Protein AF-A0A6N8VSN3-F1 (afdb_monomer)

Radius of gyration: 31.67 Å; Cα contacts (8 Å, |Δi|>4): 268; chains: 1; bounding box: 87×52×82 Å

Solvent-accessible surface area (backbone atoms only — not comparable to full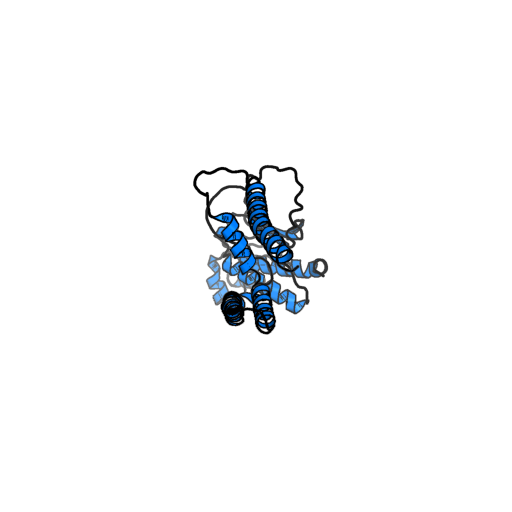-atom values): 16958 Å² total; per-residue (Å²): 145,69,69,72,61,58,53,54,55,48,51,49,57,64,53,48,57,57,50,51,53,52,52,51,52,50,50,57,57,61,68,59,73,77,66,92,72,95,62,95,83,70,88,82,63,63,68,68,51,50,50,52,48,56,59,63,70,40,33,69,59,34,41,52,51,18,52,51,30,44,58,52,30,68,41,92,89,49,69,34,71,60,26,46,49,52,18,50,53,39,28,49,50,16,49,52,47,47,49,51,51,48,49,54,46,50,65,35,45,86,44,45,89,68,57,81,62,85,80,90,79,83,90,76,92,76,98,68,80,86,80,72,76,87,65,96,62,90,70,79,69,80,69,56,63,32,36,36,44,31,22,42,78,46,55,84,78,43,63,62,68,60,33,53,55,48,45,51,51,48,54,53,50,47,28,73,74,69,71,46,80,75,76,52,79,43,80,43,71,36,78,83,53,85,51,86,35,33,33,34,39,21,48,62,75,41,78,78,46,68,48,75,48,62,86,70,38,28,41,37,64,71,68,66,66,61,37,59,75,67,69,51,75,68,49,81,53,80,58,72,53,84,99,38,65,36,33,37,30,52,53,88,48,48,68,59,36,56,74,69,71,51,73,71,35,48,68,57,52,50,53,41,53,49,47,49,52,52,50,65,73,51,46,72,83,66,110

pLDDT: mean 75.0, std 18.43, range [27.64, 93.75]

Structure (mmCIF, N/CA/C/O backbone):
data_AF-A0A6N8VSN3-F1
#
_entry.id   AF-A0A6N8VSN3-F1
#
loop_
_atom_site.group_PDB
_atom_site.id
_atom_site.type_symbol
_atom_site.label_atom_id
_atom_site.label_alt_id
_atom_site.label_comp_id
_atom_site.label_asym_id
_atom_site.label_entity_id
_atom_site.label_seq_id
_atom_site.pdbx_PDB_ins_code
_atom_site.Cartn_x
_atom_site.Cartn_y
_atom_site.Cartn_z
_atom_site.occupancy
_atom_site.B_iso_or_equiv
_atom_site.auth_seq_id
_atom_site.auth_comp_id
_atom_site.auth_asym_id
_atom_site.auth_atom_id
_atom_site.pdbx_PDB_model_num
ATOM 1 N N . MET A 1 1 ? 64.404 10.411 -52.453 1.00 46.81 1 MET A N 1
ATOM 2 C CA . MET A 1 1 ? 62.979 10.698 -52.733 1.00 46.81 1 MET A CA 1
ATOM 3 C C . MET A 1 1 ? 62.113 10.382 -51.499 1.00 46.81 1 MET A C 1
ATOM 5 O O . MET A 1 1 ? 61.138 9.664 -51.610 1.00 46.81 1 MET A O 1
ATOM 9 N N . HIS A 1 2 ? 62.473 10.891 -50.308 1.00 52.12 2 HIS A N 1
ATOM 10 C CA . HIS A 1 2 ? 61.767 10.589 -49.041 1.00 52.12 2 HIS A CA 1
ATOM 11 C C . HIS A 1 2 ? 61.287 11.839 -48.274 1.00 52.12 2 HIS A C 1
ATOM 13 O O . HIS A 1 2 ? 60.519 11.716 -47.328 1.00 52.12 2 HIS A O 1
ATOM 19 N N . VAL A 1 3 ? 61.688 13.045 -48.694 1.00 54.22 3 VAL A N 1
ATOM 20 C CA . VAL A 1 3 ? 61.428 14.297 -47.954 1.00 54.22 3 VAL A CA 1
ATOM 21 C C . VAL A 1 3 ? 60.021 14.860 -48.225 1.00 54.22 3 VAL A C 1
ATOM 23 O O . VAL A 1 3 ? 59.416 15.463 -47.346 1.00 54.22 3 VAL A O 1
ATOM 26 N N . ASN A 1 4 ? 59.433 14.571 -49.393 1.00 50.50 4 ASN A N 1
ATOM 27 C CA . ASN A 1 4 ? 58.109 15.090 -49.776 1.00 50.50 4 ASN A CA 1
ATOM 28 C C . ASN A 1 4 ? 56.936 14.394 -49.054 1.00 50.50 4 ASN A C 1
ATOM 30 O O . ASN A 1 4 ? 55.852 14.963 -48.942 1.00 50.50 4 ASN A O 1
ATOM 34 N N . SER A 1 5 ? 57.143 13.180 -48.529 1.00 55.66 5 SER A N 1
ATOM 35 C CA . SER A 1 5 ? 56.090 12.446 -47.808 1.00 55.66 5 SER A CA 1
ATOM 36 C C . SER A 1 5 ? 55.899 12.958 -46.375 1.00 55.66 5 SER A C 1
ATOM 38 O O . SER A 1 5 ? 54.784 12.937 -45.866 1.00 55.66 5 SER A O 1
ATOM 40 N N . ILE A 1 6 ? 56.967 13.456 -45.740 1.00 55.38 6 ILE A N 1
ATOM 41 C CA . ILE A 1 6 ? 56.940 13.977 -44.361 1.00 55.38 6 ILE A CA 1
ATOM 42 C C . ILE A 1 6 ? 56.240 15.344 -44.310 1.00 55.38 6 ILE A C 1
ATOM 44 O O . ILE A 1 6 ? 55.465 15.598 -43.393 1.00 55.38 6 ILE A O 1
ATOM 48 N N . ILE A 1 7 ? 56.442 16.190 -45.327 1.00 56.81 7 ILE A N 1
ATOM 49 C CA . ILE A 1 7 ? 55.783 17.503 -45.427 1.00 56.81 7 ILE A CA 1
ATOM 50 C C . ILE A 1 7 ? 54.272 17.351 -45.677 1.00 56.81 7 ILE A C 1
ATOM 52 O O . ILE A 1 7 ? 53.486 18.059 -45.062 1.00 56.81 7 ILE A O 1
ATOM 56 N N . THR A 1 8 ? 53.851 16.376 -46.491 1.00 56.69 8 THR A N 1
ATOM 57 C CA . THR A 1 8 ? 52.425 16.154 -46.814 1.00 56.69 8 THR A CA 1
ATOM 58 C C . THR A 1 8 ? 51.631 15.570 -45.634 1.00 56.69 8 THR A C 1
ATOM 60 O O . THR A 1 8 ? 50.487 15.952 -45.401 1.00 56.69 8 THR A O 1
ATOM 63 N N . ILE A 1 9 ? 52.236 14.672 -44.845 1.00 59.12 9 ILE A N 1
ATOM 64 C CA . ILE A 1 9 ? 51.616 14.137 -43.617 1.00 59.12 9 ILE A CA 1
ATOM 65 C C . ILE A 1 9 ? 51.555 15.202 -42.514 1.00 59.12 9 ILE A C 1
ATOM 67 O O . ILE A 1 9 ? 50.562 15.271 -41.789 1.00 59.12 9 ILE A O 1
ATOM 71 N N . GLY A 1 10 ? 52.581 16.055 -42.414 1.00 61.16 10 GLY A N 1
ATOM 72 C CA . GLY A 1 10 ? 52.594 17.189 -41.490 1.00 61.16 10 GLY A CA 1
ATOM 73 C C . GLY A 1 10 ? 51.507 18.220 -41.800 1.00 61.16 10 GLY A C 1
ATOM 74 O O . GLY A 1 10 ? 50.820 18.657 -40.883 1.00 61.16 10 GLY A O 1
ATOM 75 N N . ASP A 1 11 ? 51.299 18.544 -43.078 1.00 65.38 11 ASP A N 1
ATOM 76 C CA . ASP A 1 11 ? 50.287 19.510 -43.531 1.00 65.38 11 ASP A CA 1
ATOM 77 C C . ASP A 1 11 ? 48.849 18.996 -43.319 1.00 65.38 11 ASP A C 1
ATOM 79 O O . ASP A 1 11 ? 47.971 19.722 -42.847 1.00 65.38 11 ASP A O 1
ATOM 83 N N . GLY A 1 12 ? 48.622 17.693 -43.538 1.00 62.28 12 GLY A N 1
ATOM 84 C CA . GLY A 1 12 ? 47.356 17.033 -43.207 1.00 62.28 12 GLY A CA 1
ATOM 85 C C . GLY A 1 12 ? 47.042 17.066 -41.706 1.00 62.28 12 GLY A C 1
ATOM 86 O O . GLY A 1 12 ? 45.947 17.459 -41.314 1.00 62.28 12 GLY A O 1
ATOM 87 N N . LEU A 1 13 ? 48.010 16.733 -40.844 1.00 63.25 13 LEU A N 1
ATOM 88 C CA . LEU A 1 13 ? 47.838 16.761 -39.382 1.00 63.25 13 LEU A CA 1
ATOM 89 C C . LEU A 1 13 ? 47.702 18.184 -38.811 1.00 63.25 13 LEU A C 1
ATOM 91 O O . LEU A 1 13 ? 46.956 18.383 -37.849 1.00 63.25 13 LEU A O 1
ATOM 95 N N . ILE A 1 14 ? 48.392 19.170 -39.391 1.00 70.31 14 ILE A N 1
ATOM 96 C CA . ILE A 1 14 ? 48.315 20.582 -38.984 1.00 70.31 14 ILE A CA 1
ATOM 97 C C . ILE A 1 14 ? 46.988 21.216 -39.399 1.00 70.31 14 ILE A C 1
ATOM 99 O O . ILE A 1 14 ? 46.474 22.051 -38.662 1.00 70.31 14 ILE A O 1
ATOM 103 N N . THR A 1 15 ? 46.394 20.792 -40.515 1.00 68.06 15 THR A N 1
ATOM 104 C CA . THR A 1 15 ? 45.133 21.368 -41.012 1.00 68.06 15 THR A CA 1
ATOM 105 C C . THR A 1 15 ? 43.894 20.647 -40.463 1.00 68.06 15 THR A C 1
ATOM 107 O O . THR A 1 15 ? 42.849 21.264 -40.255 1.00 68.06 15 THR A O 1
ATOM 110 N N . GLN A 1 16 ? 43.994 19.349 -40.157 1.00 70.31 16 GLN A N 1
ATOM 111 C CA . GLN A 1 16 ? 42.844 18.527 -39.759 1.00 70.31 16 GLN A CA 1
ATOM 112 C C . GLN A 1 16 ? 42.499 18.632 -38.265 1.00 70.31 16 GLN A C 1
ATOM 114 O O . GLN A 1 16 ? 41.319 18.628 -37.912 1.00 70.31 16 GLN A O 1
ATOM 119 N N . ASN A 1 17 ? 43.495 18.802 -37.387 1.00 74.06 17 ASN A N 1
ATOM 120 C CA . ASN A 1 17 ? 43.245 19.001 -35.954 1.00 74.06 17 ASN A CA 1
ATOM 121 C C . ASN A 1 17 ? 42.480 20.313 -35.657 1.00 74.06 17 ASN A C 1
ATOM 123 O O . ASN A 1 17 ? 41.491 20.264 -34.924 1.00 74.06 17 ASN A O 1
ATOM 127 N N . PRO A 1 18 ? 42.836 21.475 -36.249 1.00 77.38 18 PRO A N 1
ATOM 128 C CA . PRO A 1 18 ? 42.066 22.707 -36.073 1.00 77.38 18 PRO A CA 1
ATOM 129 C C . PRO A 1 18 ? 40.663 22.629 -36.679 1.00 77.38 18 PRO A C 1
ATOM 131 O O . PRO A 1 18 ? 39.708 23.099 -36.066 1.00 77.38 18 PRO A O 1
ATOM 134 N N . ALA A 1 19 ? 40.517 22.006 -37.854 1.00 79.94 19 ALA A N 1
ATOM 135 C CA . ALA A 1 19 ? 39.218 21.853 -38.507 1.00 79.94 19 ALA A CA 1
ATOM 136 C C . ALA A 1 19 ? 38.237 21.025 -37.658 1.00 79.94 19 ALA A C 1
ATOM 138 O O . ALA A 1 19 ? 37.068 21.393 -37.537 1.00 79.94 19 ALA A O 1
ATOM 139 N N . LEU A 1 20 ? 38.719 19.954 -37.013 1.00 83.94 20 LEU A N 1
ATOM 140 C CA . LEU A 1 20 ? 37.923 19.140 -36.092 1.00 83.94 20 LEU A CA 1
ATOM 141 C C . LEU A 1 20 ? 37.469 19.950 -34.869 1.00 83.94 20 LEU A C 1
ATOM 143 O O . LEU A 1 20 ? 36.307 19.870 -34.474 1.00 83.94 20 LEU A O 1
ATOM 147 N N . LEU A 1 21 ? 38.362 20.762 -34.295 1.00 82.06 21 LEU A N 1
ATOM 148 C CA . LEU A 1 21 ? 38.040 21.613 -33.148 1.00 82.06 21 LEU A CA 1
ATOM 149 C C . LEU A 1 21 ? 37.003 22.686 -33.503 1.00 82.06 21 LEU A C 1
ATOM 151 O O . LEU A 1 21 ? 36.066 22.900 -32.734 1.00 82.06 21 LEU A O 1
ATOM 155 N N . ILE A 1 22 ? 37.116 23.323 -34.675 1.00 83.31 22 ILE A N 1
ATOM 156 C CA . ILE A 1 22 ? 36.140 24.320 -35.143 1.00 83.31 22 ILE A CA 1
ATOM 157 C C . ILE A 1 22 ? 34.778 23.663 -35.399 1.00 83.31 22 ILE A C 1
ATOM 159 O O . ILE A 1 22 ? 33.764 24.195 -34.956 1.00 83.31 22 ILE A O 1
ATOM 163 N N . ALA A 1 23 ? 34.741 22.496 -36.050 1.00 83.50 23 ALA A N 1
ATOM 164 C CA . ALA A 1 23 ? 33.500 21.767 -36.312 1.00 83.50 23 ALA A CA 1
ATOM 165 C C . ALA A 1 23 ? 32.803 21.317 -35.017 1.00 83.50 23 ALA A C 1
ATOM 167 O O . ALA A 1 23 ? 31.590 21.478 -34.888 1.00 83.50 23 ALA A O 1
ATOM 168 N N . LEU A 1 24 ? 33.565 20.817 -34.038 1.00 81.62 24 LEU A N 1
ATOM 169 C CA . LEU A 1 24 ? 33.044 20.449 -32.720 1.00 81.62 24 LEU A CA 1
ATOM 170 C C . LEU A 1 24 ? 32.480 21.672 -31.985 1.00 81.62 24 LEU A C 1
ATOM 172 O O . LEU A 1 24 ? 31.376 21.620 -31.450 1.00 81.62 24 LEU A O 1
ATOM 176 N N . THR A 1 25 ? 33.210 22.789 -32.004 1.00 78.06 25 THR A N 1
ATOM 177 C CA . THR A 1 25 ? 32.782 24.034 -31.349 1.00 78.06 25 THR A CA 1
ATOM 178 C C . THR A 1 25 ? 31.524 24.606 -32.008 1.00 78.06 25 THR A C 1
ATOM 180 O O . THR A 1 25 ? 30.588 24.995 -31.314 1.00 78.06 25 THR A O 1
ATOM 183 N N . ALA A 1 26 ? 31.455 24.601 -33.342 1.00 79.88 26 ALA A N 1
ATOM 184 C CA . ALA A 1 26 ? 30.273 25.023 -34.091 1.00 79.88 26 ALA A CA 1
ATOM 185 C C . ALA A 1 26 ? 29.065 24.107 -33.827 1.00 79.88 26 ALA A C 1
ATOM 187 O O . ALA A 1 26 ? 27.958 24.607 -33.640 1.00 79.88 26 ALA A O 1
ATOM 188 N N . GLY A 1 27 ? 29.283 22.789 -33.746 1.00 75.44 27 GLY A N 1
ATOM 189 C CA . GLY A 1 27 ? 28.254 21.816 -33.378 1.00 75.44 27 GLY A CA 1
ATOM 190 C C . GLY A 1 27 ? 27.664 22.091 -31.994 1.00 75.44 27 GLY A C 1
ATOM 191 O O . GLY A 1 27 ? 26.446 22.175 -31.868 1.00 75.44 27 GLY A O 1
ATOM 192 N N . ILE A 1 28 ? 28.518 22.332 -30.990 1.00 71.62 28 ILE A N 1
ATOM 193 C CA . ILE A 1 28 ? 28.099 22.671 -29.618 1.00 71.62 28 ILE A CA 1
ATOM 194 C C . ILE A 1 28 ? 27.314 23.995 -29.579 1.00 71.62 28 ILE A C 1
ATOM 196 O O . ILE A 1 28 ? 26.291 24.080 -28.899 1.00 71.62 28 ILE A O 1
ATOM 200 N N . ILE A 1 29 ? 27.754 25.024 -30.318 1.00 73.75 29 ILE A N 1
ATOM 201 C CA . ILE A 1 29 ? 27.069 26.329 -30.383 1.00 73.75 29 ILE A CA 1
ATOM 202 C C . ILE A 1 29 ? 25.685 26.203 -31.036 1.00 73.75 29 ILE A C 1
ATOM 204 O O . ILE A 1 29 ? 24.728 26.787 -30.534 1.00 73.75 29 ILE A O 1
ATOM 208 N N . VAL A 1 30 ? 25.554 25.429 -32.118 1.00 70.44 30 VAL A N 1
ATOM 209 C CA . VAL A 1 30 ? 24.270 25.221 -32.815 1.00 70.44 30 VAL A CA 1
ATOM 210 C C . VAL A 1 30 ? 23.265 24.481 -31.934 1.00 70.44 30 VAL A C 1
ATOM 212 O O . VAL A 1 30 ? 22.102 24.871 -31.882 1.00 70.44 30 VAL A O 1
ATOM 215 N N . THR A 1 31 ? 23.703 23.471 -31.178 1.00 65.75 31 THR A N 1
ATOM 216 C CA . THR A 1 31 ? 22.830 22.756 -30.230 1.00 65.75 31 THR A CA 1
ATOM 217 C C . THR A 1 31 ? 22.459 23.576 -28.990 1.00 65.75 31 THR A C 1
ATOM 219 O O . THR A 1 31 ? 21.569 23.180 -28.249 1.00 65.75 31 THR A O 1
ATOM 222 N N . ARG A 1 32 ? 23.103 24.731 -28.758 1.00 60.41 32 ARG A N 1
ATOM 223 C CA . ARG A 1 32 ? 22.800 25.633 -27.633 1.00 60.41 32 ARG A CA 1
ATOM 224 C C . AR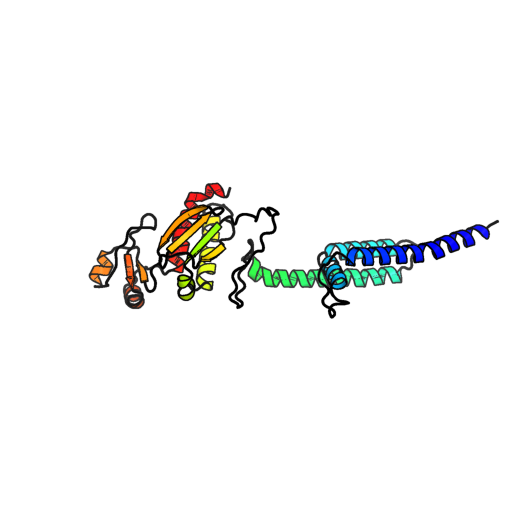G A 1 32 ? 21.596 26.556 -27.896 1.00 60.41 32 ARG A C 1
ATOM 226 O O . ARG A 1 32 ? 21.085 27.147 -26.956 1.00 60.41 32 ARG A O 1
ATOM 233 N N . VAL A 1 33 ? 21.127 26.702 -29.142 1.00 55.53 33 VAL A N 1
ATOM 234 C CA . VAL A 1 33 ? 20.064 27.672 -29.511 1.00 55.53 33 VAL A CA 1
ATOM 235 C C . VAL A 1 33 ? 18.639 27.112 -29.338 1.00 55.53 33 VAL A C 1
ATOM 237 O O . VAL A 1 33 ? 17.667 27.823 -29.553 1.00 55.53 33 VAL A O 1
ATOM 240 N N . THR A 1 34 ? 18.476 25.867 -28.888 1.00 48.41 34 THR A N 1
ATOM 241 C CA . THR A 1 34 ? 17.151 25.244 -28.686 1.00 48.41 34 THR A CA 1
ATOM 242 C C . THR A 1 34 ? 16.626 25.297 -27.248 1.00 48.41 34 THR A C 1
ATOM 244 O O . THR A 1 34 ? 15.631 24.646 -26.948 1.00 48.41 34 THR A O 1
ATOM 247 N N . THR A 1 35 ? 17.248 26.062 -26.347 1.00 47.50 35 THR A N 1
ATOM 248 C CA . THR A 1 35 ? 16.687 26.328 -25.012 1.00 47.50 35 THR A CA 1
ATOM 249 C C . THR A 1 35 ? 16.087 27.732 -24.979 1.00 47.50 35 THR A C 1
ATOM 251 O O . THR A 1 35 ? 16.783 28.712 -24.706 1.00 47.50 35 THR A O 1
ATOM 254 N N . ASP A 1 36 ? 14.794 27.830 -25.290 1.00 45.44 36 ASP A N 1
ATOM 255 C CA . ASP A 1 36 ? 13.974 29.014 -25.034 1.00 45.44 36 ASP A CA 1
ATOM 256 C C . ASP A 1 36 ? 13.960 29.298 -23.525 1.00 45.44 36 ASP A C 1
ATOM 258 O O . ASP A 1 36 ? 13.263 28.614 -22.782 1.00 45.44 36 ASP A O 1
ATOM 262 N N . ASN A 1 37 ? 14.788 30.247 -23.074 1.00 44.66 37 ASN A N 1
ATOM 263 C CA . ASN A 1 37 ? 14.551 31.194 -21.971 1.00 44.66 37 ASN A CA 1
ATOM 264 C C . ASN A 1 37 ? 15.860 31.955 -21.673 1.00 44.66 37 ASN A C 1
ATOM 266 O O . ASN A 1 37 ? 16.751 31.425 -21.007 1.00 44.66 37 ASN A O 1
ATOM 270 N N . PRO A 1 38 ? 16.019 33.201 -22.152 1.00 43.88 38 PRO A N 1
ATOM 271 C CA . PRO A 1 38 ? 17.180 34.014 -21.839 1.00 43.88 38 PRO A CA 1
ATOM 272 C C . PRO A 1 38 ? 16.968 34.685 -20.476 1.00 43.88 38 PRO A C 1
ATOM 274 O O . PRO A 1 38 ? 16.355 35.744 -20.384 1.00 43.88 38 PRO A O 1
ATOM 277 N N . THR A 1 39 ? 17.475 34.079 -19.406 1.00 37.59 39 THR A N 1
ATOM 278 C CA . THR A 1 39 ? 17.752 34.797 -18.150 1.00 37.59 39 THR A CA 1
ATOM 279 C C . THR A 1 39 ? 19.256 35.001 -18.030 1.00 37.59 39 THR A C 1
ATOM 281 O O . THR A 1 39 ? 20.027 34.041 -18.064 1.00 37.59 39 THR A O 1
ATOM 284 N N . GLU A 1 40 ? 19.661 36.267 -17.939 1.00 47.19 40 GLU A N 1
ATOM 285 C CA . GLU A 1 40 ? 21.013 36.780 -18.209 1.00 47.19 40 GLU A CA 1
ATOM 286 C C . GLU A 1 40 ? 22.130 36.315 -17.250 1.00 47.19 40 GLU A C 1
ATOM 288 O O . GLU A 1 40 ? 23.290 36.624 -17.502 1.00 47.19 40 GLU A O 1
ATOM 293 N N . ASP A 1 41 ? 21.851 35.490 -16.235 1.00 42.19 41 ASP A N 1
ATOM 294 C CA . ASP A 1 41 ? 22.844 35.136 -15.203 1.00 42.19 41 ASP A CA 1
ATOM 295 C C . ASP A 1 41 ? 23.350 33.679 -15.229 1.00 42.19 41 ASP A C 1
ATOM 297 O O . ASP A 1 41 ? 24.228 33.310 -14.451 1.00 42.19 41 ASP A O 1
ATOM 301 N N . SER A 1 42 ? 22.867 32.826 -16.140 1.00 42.38 42 SER A N 1
ATOM 302 C CA . SER A 1 42 ? 23.225 31.388 -16.171 1.00 42.38 42 SER A CA 1
ATOM 303 C C . SER A 1 42 ? 24.147 31.016 -17.338 1.00 42.38 42 SER A C 1
ATOM 305 O O . SER A 1 42 ? 23.937 30.042 -18.054 1.00 42.38 42 SER A O 1
ATOM 307 N N . ALA A 1 43 ? 25.190 31.804 -17.595 1.00 43.50 43 ALA A N 1
ATOM 308 C CA . ALA A 1 43 ? 26.002 31.645 -18.805 1.00 43.50 43 ALA A CA 1
ATOM 309 C C . ALA A 1 43 ? 27.069 30.523 -18.768 1.00 43.50 43 ALA A C 1
ATOM 311 O O . ALA A 1 43 ? 27.903 30.481 -19.672 1.00 43.50 43 ALA A O 1
ATOM 312 N N . SER A 1 44 ? 27.093 29.605 -17.787 1.00 48.44 44 SER A N 1
ATOM 313 C CA . SER A 1 44 ? 28.178 28.595 -17.738 1.00 48.44 44 SER A CA 1
ATOM 314 C C . SER A 1 44 ? 27.901 27.214 -17.115 1.00 48.44 44 SER A C 1
ATOM 316 O O . SER A 1 44 ? 28.840 26.421 -17.056 1.00 48.44 44 SER A O 1
ATOM 318 N N . ALA A 1 45 ? 26.678 26.863 -16.694 1.00 51.53 45 ALA A N 1
ATOM 319 C CA . ALA A 1 45 ? 26.501 25.701 -15.805 1.00 51.53 45 ALA A CA 1
ATOM 320 C C . ALA A 1 45 ? 25.989 24.371 -16.413 1.00 51.53 45 ALA A C 1
ATOM 322 O O . ALA A 1 45 ? 26.340 23.329 -15.863 1.00 51.53 45 ALA A O 1
ATOM 323 N N . ASP A 1 46 ? 25.243 24.321 -17.523 1.00 62.16 46 ASP A N 1
ATOM 324 C CA . ASP A 1 46 ? 24.369 23.135 -17.709 1.00 62.16 46 ASP A CA 1
ATOM 325 C C . ASP A 1 46 ? 24.897 22.002 -18.609 1.00 62.16 46 ASP A C 1
ATOM 327 O O . ASP A 1 46 ? 24.749 20.835 -18.272 1.00 62.16 46 ASP A O 1
ATOM 331 N N . LEU A 1 47 ? 25.630 22.263 -19.697 1.00 62.06 47 LEU A N 1
ATOM 332 C CA . LEU A 1 47 ? 26.088 21.147 -20.550 1.00 62.06 47 LEU A CA 1
ATOM 333 C C . LEU A 1 47 ? 27.257 20.358 -19.932 1.00 62.06 47 LEU A C 1
ATOM 335 O O . LEU A 1 47 ? 27.346 19.140 -20.068 1.00 62.06 47 LEU A O 1
ATOM 339 N N . ALA A 1 48 ? 28.186 21.045 -19.262 1.00 60.12 48 ALA A N 1
ATOM 340 C CA . ALA A 1 48 ? 29.320 20.388 -18.613 1.00 60.12 48 ALA A CA 1
ATOM 341 C C . ALA A 1 48 ? 28.869 19.559 -17.399 1.00 60.12 48 ALA A C 1
ATOM 343 O O . ALA A 1 48 ? 29.417 18.481 -17.150 1.00 60.12 48 ALA A O 1
ATOM 344 N N . SER A 1 49 ? 27.858 20.034 -16.666 1.00 61.91 49 SER A N 1
ATOM 345 C CA . SER A 1 49 ? 27.245 19.287 -15.568 1.00 61.91 49 SER A CA 1
ATOM 346 C C . SER A 1 49 ? 26.424 18.101 -16.089 1.00 61.91 49 SER A C 1
ATOM 348 O O . SER A 1 49 ? 26.589 17.000 -15.570 1.00 61.91 49 SER A O 1
ATOM 350 N N . ASP A 1 50 ? 25.688 18.253 -17.192 1.00 63.12 50 ASP A N 1
ATOM 351 C CA . ASP A 1 50 ? 24.959 17.149 -17.829 1.00 63.12 50 ASP A CA 1
ATOM 352 C C . ASP A 1 50 ? 25.888 16.071 -18.396 1.00 63.12 50 ASP A C 1
ATOM 354 O O . ASP A 1 50 ? 25.692 14.879 -18.154 1.00 63.12 50 ASP A O 1
ATOM 358 N N . ILE A 1 51 ? 26.947 16.461 -19.111 1.00 65.94 51 ILE A N 1
ATOM 359 C CA . ILE A 1 51 ? 27.922 15.513 -19.670 1.00 65.94 51 ILE A CA 1
ATOM 360 C C . ILE A 1 51 ? 28.699 14.817 -18.550 1.00 65.94 51 ILE A C 1
ATOM 362 O O . ILE A 1 51 ? 28.893 13.601 -18.599 1.00 65.94 51 ILE A O 1
ATOM 366 N N . SER A 1 52 ? 29.132 15.553 -17.520 1.00 66.44 52 SER A N 1
ATOM 367 C CA . SER A 1 52 ? 29.796 14.935 -16.365 1.00 66.44 52 SER A CA 1
ATOM 368 C C . SER A 1 52 ? 28.848 14.017 -15.584 1.00 66.44 52 SER A C 1
ATOM 370 O O . SER A 1 52 ? 29.278 12.956 -15.125 1.00 66.44 52 SER A O 1
ATOM 372 N N . GLY A 1 53 ? 27.555 14.346 -15.528 1.00 65.69 53 GLY A N 1
ATOM 373 C CA . GLY A 1 53 ? 26.497 13.488 -15.002 1.00 65.69 53 GLY A CA 1
ATOM 374 C C . GLY A 1 53 ? 26.316 12.202 -15.812 1.00 65.69 53 GLY A C 1
ATOM 375 O O . GLY A 1 53 ? 26.268 11.118 -15.233 1.00 65.69 53 GLY A O 1
ATOM 376 N N . GLN A 1 54 ? 26.295 12.285 -17.144 1.00 66.38 54 GLN A N 1
ATOM 377 C CA . GLN A 1 54 ? 26.129 11.128 -18.034 1.00 66.38 54 GLN A CA 1
ATOM 378 C C . GLN A 1 54 ? 27.351 10.204 -18.043 1.00 66.38 54 GLN A C 1
ATOM 380 O O . GLN A 1 54 ? 27.209 8.983 -17.957 1.00 66.38 54 GLN A O 1
ATOM 385 N N . ILE A 1 55 ? 28.561 10.768 -18.084 1.00 69.19 55 ILE A N 1
ATOM 386 C CA . ILE A 1 55 ? 29.806 9.992 -17.978 1.00 69.19 55 ILE A CA 1
ATOM 387 C C . ILE A 1 55 ? 29.895 9.337 -16.591 1.00 69.19 55 ILE A C 1
ATOM 389 O O . ILE A 1 55 ? 30.278 8.170 -16.473 1.00 69.19 55 ILE A O 1
ATOM 393 N N . GLY A 1 56 ? 29.475 10.052 -15.543 1.00 69.94 56 GLY A N 1
ATOM 394 C CA . GLY A 1 56 ? 29.354 9.511 -14.193 1.00 69.94 56 GLY A CA 1
ATOM 395 C C . GLY A 1 56 ? 28.242 8.462 -14.031 1.00 69.94 56 GLY A C 1
ATOM 396 O O . GLY A 1 56 ? 28.317 7.600 -13.160 1.00 69.94 56 GLY A O 1
ATOM 397 N N . ALA A 1 57 ? 27.219 8.448 -14.881 1.00 65.94 57 ALA A N 1
ATOM 398 C CA . ALA A 1 57 ? 26.139 7.466 -14.789 1.00 65.94 57 ALA A CA 1
ATOM 399 C C . ALA A 1 57 ? 26.566 6.050 -15.229 1.00 65.94 57 ALA A C 1
ATOM 401 O O . ALA A 1 57 ? 25.875 5.076 -14.931 1.00 65.94 57 ALA A O 1
ATOM 402 N N . GLN A 1 58 ? 27.711 5.904 -15.911 1.00 75.94 58 GLN A N 1
ATOM 403 C CA . GLN A 1 58 ? 28.165 4.630 -16.483 1.00 75.94 58 GLN A CA 1
ATOM 404 C C . GLN A 1 58 ? 29.577 4.234 -16.027 1.00 75.94 58 GLN A C 1
ATOM 406 O O . GLN A 1 58 ? 30.516 4.150 -16.823 1.00 75.94 58 GLN A O 1
ATOM 411 N N . PRO A 1 59 ? 29.762 3.867 -14.751 1.00 78.12 59 PRO A N 1
ATOM 412 C CA . PRO A 1 59 ? 31.090 3.562 -14.228 1.00 78.12 59 PRO A CA 1
ATOM 413 C C . PRO A 1 59 ? 31.695 2.265 -14.797 1.00 78.12 59 PRO A C 1
ATOM 415 O O . PRO A 1 59 ? 32.912 2.088 -14.801 1.00 78.12 59 PRO A O 1
ATOM 418 N N . ARG A 1 60 ? 30.865 1.365 -15.347 1.00 80.00 60 ARG A N 1
ATOM 419 C CA . ARG A 1 60 ? 31.338 0.178 -16.080 1.00 80.00 60 ARG A CA 1
ATOM 420 C C . ARG A 1 60 ? 32.069 0.550 -17.372 1.00 80.00 60 ARG A C 1
ATOM 422 O O . ARG A 1 60 ? 33.047 -0.110 -17.708 1.00 80.00 60 ARG A O 1
ATOM 429 N N . ALA A 1 61 ? 31.639 1.609 -18.059 1.00 82.50 61 ALA A N 1
ATOM 430 C CA . ALA A 1 61 ? 32.305 2.084 -19.269 1.00 82.50 61 ALA A CA 1
ATOM 431 C C . ALA A 1 61 ? 33.719 2.605 -18.953 1.00 82.50 61 ALA A C 1
ATOM 433 O O . ALA A 1 61 ? 34.665 2.283 -19.671 1.00 82.50 61 ALA A O 1
ATOM 434 N N . LEU A 1 62 ? 33.889 3.308 -17.824 1.00 83.69 62 LEU A N 1
ATOM 435 C CA . LEU A 1 62 ? 35.194 3.795 -17.352 1.00 83.69 62 LEU A CA 1
ATOM 436 C C . LEU A 1 62 ? 36.176 2.655 -17.032 1.00 83.69 62 LEU A C 1
ATOM 438 O O . LEU A 1 62 ? 37.361 2.754 -17.352 1.00 83.69 62 LEU A O 1
ATOM 442 N N . LEU A 1 63 ? 35.697 1.547 -16.455 1.00 85.50 63 LEU A N 1
ATOM 443 C CA . LEU A 1 63 ? 36.540 0.372 -16.197 1.00 85.50 63 LEU A CA 1
ATOM 444 C C . LEU A 1 63 ? 36.982 -0.334 -17.481 1.00 85.50 63 LEU A C 1
ATOM 446 O O . LEU A 1 63 ? 38.144 -0.720 -17.602 1.00 85.50 63 LEU A O 1
ATOM 450 N N . VAL A 1 64 ? 36.075 -0.484 -18.449 1.00 86.62 64 VAL A N 1
ATOM 451 C CA . VAL A 1 64 ? 36.408 -1.080 -19.752 1.00 86.62 64 VAL A CA 1
ATOM 452 C C . VAL A 1 64 ? 37.426 -0.206 -20.486 1.00 86.62 64 VAL A C 1
ATOM 454 O O . VAL A 1 64 ? 38.414 -0.726 -21.001 1.00 86.62 64 VAL A O 1
ATOM 457 N N . ALA A 1 65 ? 37.244 1.117 -20.464 1.00 87.12 65 ALA A N 1
ATOM 458 C CA . ALA A 1 65 ? 38.196 2.069 -21.031 1.00 87.12 65 ALA A CA 1
ATOM 459 C C . ALA A 1 65 ? 39.580 1.981 -20.360 1.00 87.12 65 ALA A C 1
ATOM 461 O O . ALA A 1 65 ? 40.593 1.924 -21.054 1.00 87.12 65 ALA A O 1
ATOM 462 N N . SER A 1 66 ? 39.635 1.892 -19.025 1.00 89.75 66 SER A N 1
ATOM 463 C CA . SER A 1 66 ? 40.878 1.695 -18.262 1.00 89.75 66 SER A CA 1
ATOM 464 C C . SER A 1 66 ? 41.610 0.402 -18.653 1.00 89.75 66 SER A C 1
ATOM 466 O O . SER A 1 66 ? 42.832 0.420 -18.835 1.00 89.75 66 SER A O 1
ATOM 468 N N . GLY A 1 67 ? 40.876 -0.697 -18.861 1.00 88.81 67 GLY A N 1
ATOM 469 C CA . GLY A 1 67 ? 41.436 -1.955 -19.362 1.00 88.81 67 GLY A CA 1
ATOM 470 C C . GLY A 1 67 ? 41.987 -1.828 -20.784 1.00 88.81 67 GLY A C 1
ATOM 471 O O . GLY A 1 67 ? 43.102 -2.269 -21.060 1.00 88.81 67 GLY A O 1
ATOM 472 N N . LEU A 1 68 ? 41.252 -1.154 -21.672 1.00 89.25 68 LEU A N 1
ATOM 473 C CA . LEU A 1 68 ? 41.688 -0.896 -23.047 1.00 89.25 68 LEU A CA 1
ATOM 474 C C . LEU A 1 68 ? 42.971 -0.052 -23.094 1.00 89.25 68 LEU A C 1
ATOM 476 O O . LEU A 1 68 ? 43.871 -0.330 -23.884 1.00 89.25 68 LEU A O 1
ATOM 480 N N . MET A 1 69 ? 43.088 0.945 -22.212 1.00 89.81 69 MET A N 1
ATOM 481 C CA . MET A 1 69 ? 44.289 1.775 -22.089 1.00 89.81 69 MET A CA 1
ATOM 482 C C . MET A 1 69 ? 45.525 0.960 -21.682 1.00 89.81 69 MET A C 1
ATOM 484 O O . MET A 1 69 ? 46.607 1.218 -22.204 1.00 89.81 69 MET A O 1
ATOM 488 N N . LEU A 1 70 ? 45.388 -0.053 -20.816 1.00 89.62 70 LEU A N 1
ATOM 489 C CA . LEU A 1 70 ? 46.504 -0.953 -20.482 1.00 89.62 70 LEU A CA 1
ATOM 490 C C . LEU A 1 70 ? 46.910 -1.829 -21.664 1.00 89.62 70 LEU A C 1
ATOM 492 O O . LEU A 1 70 ? 48.101 -2.017 -21.900 1.00 89.62 70 LEU A O 1
ATOM 496 N N . VAL A 1 71 ? 45.931 -2.327 -22.426 1.00 89.56 71 VAL A N 1
ATOM 497 C CA . VAL A 1 71 ? 46.196 -3.105 -23.643 1.00 89.56 71 VAL A CA 1
ATOM 498 C C . VAL A 1 71 ? 46.971 -2.261 -24.655 1.00 89.56 71 VAL A C 1
ATOM 500 O O . VAL A 1 71 ? 47.974 -2.731 -25.187 1.00 89.56 71 VAL A O 1
ATOM 503 N N . PHE A 1 72 ? 46.586 -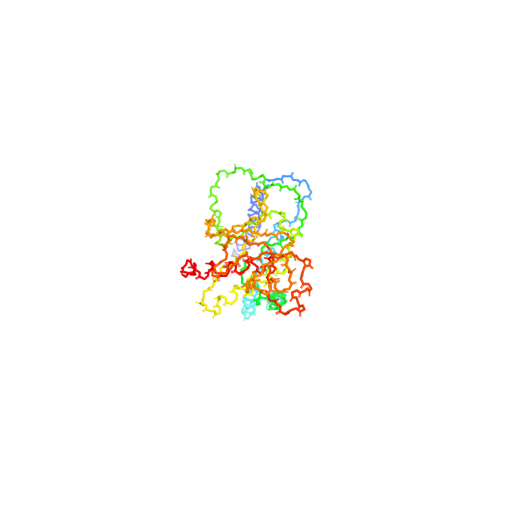0.998 -24.863 1.00 86.12 72 PHE A N 1
ATOM 504 C CA . PHE A 1 72 ? 47.339 -0.082 -25.726 1.00 86.12 72 PHE A CA 1
ATOM 505 C C . PHE A 1 72 ? 48.729 0.257 -25.181 1.00 86.12 72 PHE A C 1
ATOM 507 O O . PHE A 1 72 ? 49.680 0.347 -25.953 1.00 86.12 72 PHE A O 1
ATOM 514 N N . GLY A 1 73 ? 48.879 0.375 -23.861 1.00 86.12 73 GLY A N 1
ATOM 515 C CA . GLY A 1 73 ? 50.175 0.582 -23.214 1.00 86.12 73 GLY A CA 1
ATOM 516 C C . GLY A 1 73 ? 51.144 -0.600 -23.343 1.00 86.12 73 GLY A C 1
ATOM 517 O O . GLY A 1 73 ? 52.341 -0.412 -23.164 1.00 86.12 73 GLY A O 1
ATOM 518 N N . LEU A 1 74 ? 50.665 -1.804 -23.670 1.00 86.75 74 LEU A N 1
ATOM 519 C CA . LEU A 1 74 ? 51.506 -2.980 -23.929 1.00 86.75 74 LEU A CA 1
ATOM 520 C C . LEU A 1 74 ? 51.980 -3.068 -25.387 1.00 86.75 74 LEU A C 1
ATOM 522 O O . LEU A 1 74 ? 52.851 -3.883 -25.696 1.00 86.75 74 LEU A O 1
ATOM 526 N N . ILE A 1 75 ? 51.433 -2.241 -26.284 1.00 87.88 75 ILE A N 1
ATOM 527 C CA . ILE A 1 75 ? 51.842 -2.219 -27.687 1.00 87.88 75 ILE A CA 1
ATOM 528 C C . ILE A 1 75 ? 53.193 -1.492 -27.805 1.00 87.88 75 ILE A C 1
ATOM 530 O O . ILE A 1 75 ? 53.294 -0.311 -27.453 1.00 87.88 75 ILE A O 1
ATOM 534 N N . PRO A 1 76 ? 54.241 -2.155 -28.329 1.00 74.31 76 PRO A N 1
ATOM 535 C CA . PRO A 1 76 ? 55.547 -1.533 -28.506 1.00 74.31 76 PRO A CA 1
ATOM 536 C C . PRO A 1 76 ? 55.442 -0.369 -29.502 1.00 74.31 76 PRO A C 1
ATOM 538 O O . PRO A 1 76 ? 54.993 -0.548 -30.632 1.00 74.31 76 PRO A O 1
ATOM 541 N N . GLY A 1 77 ? 55.847 0.829 -29.072 1.00 79.00 77 GLY A N 1
ATOM 542 C CA . GLY A 1 77 ? 55.760 2.066 -29.861 1.00 79.00 77 GLY A CA 1
ATOM 543 C C . GLY A 1 77 ? 54.864 3.150 -29.253 1.00 79.00 77 GLY A C 1
ATOM 544 O O . GLY A 1 77 ? 55.001 4.312 -29.627 1.00 79.00 77 GLY A O 1
ATOM 545 N N . PHE A 1 78 ? 54.005 2.814 -28.283 1.00 77.56 78 PHE A N 1
ATOM 546 C CA . PHE A 1 78 ? 53.207 3.798 -27.545 1.00 77.56 78 PHE A CA 1
ATOM 547 C C . PHE A 1 78 ? 53.905 4.256 -26.249 1.00 77.56 78 PHE A C 1
ATOM 549 O O . PHE A 1 78 ? 54.635 3.470 -25.639 1.00 77.56 78 PHE A O 1
ATOM 556 N N . PRO A 1 79 ? 53.690 5.508 -25.785 1.00 85.94 79 PRO A N 1
ATOM 557 C CA . PRO A 1 79 ? 54.199 5.995 -24.501 1.00 85.94 79 PRO A CA 1
ATOM 558 C C . PRO A 1 79 ? 53.562 5.255 -23.311 1.00 85.94 79 PRO A C 1
ATOM 560 O O . PRO A 1 79 ? 52.604 5.724 -22.696 1.00 85.94 79 PRO A O 1
ATOM 563 N N . THR A 1 80 ? 54.111 4.090 -22.968 1.00 84.81 80 THR A N 1
ATOM 564 C CA . THR A 1 80 ? 53.611 3.203 -21.907 1.00 84.81 80 THR A CA 1
ATOM 5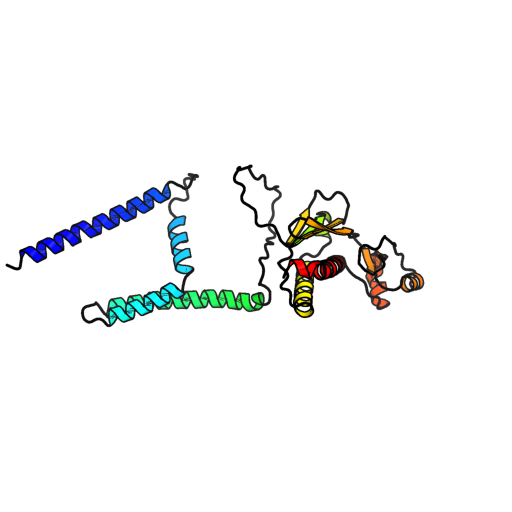65 C C . THR A 1 80 ? 53.328 3.902 -20.565 1.00 84.81 80 THR A C 1
ATOM 567 O O . THR A 1 80 ? 52.244 3.668 -20.023 1.00 84.81 80 THR A O 1
ATOM 570 N N . PRO A 1 81 ? 54.167 4.825 -20.034 1.00 87.19 81 PRO A N 1
ATOM 571 C CA . PRO A 1 81 ? 53.861 5.488 -18.763 1.00 87.19 81 PRO A CA 1
ATOM 572 C C . PRO A 1 81 ? 52.618 6.388 -18.824 1.00 87.19 81 PRO A C 1
ATOM 574 O O . PRO A 1 81 ? 51.915 6.516 -17.825 1.00 87.19 81 PRO A O 1
ATOM 577 N N . VAL A 1 82 ? 52.304 6.980 -19.983 1.00 87.69 82 VAL A N 1
ATOM 578 C CA . VAL A 1 82 ? 51.142 7.872 -20.148 1.00 87.69 82 VAL A CA 1
ATOM 579 C C . VAL A 1 82 ? 49.841 7.070 -20.135 1.00 87.69 82 VAL A C 1
ATOM 581 O O . VAL A 1 82 ? 48.887 7.445 -19.457 1.00 87.69 82 VAL A O 1
ATOM 584 N N . PHE A 1 83 ? 49.814 5.930 -20.829 1.00 87.69 83 PHE A N 1
ATOM 585 C CA . PHE A 1 83 ? 48.647 5.043 -20.859 1.00 87.69 83 PHE A CA 1
ATOM 586 C C . PHE A 1 83 ? 48.399 4.354 -19.518 1.00 87.69 83 PHE A C 1
ATOM 588 O O . PHE A 1 83 ? 47.249 4.221 -19.100 1.00 87.69 83 PHE A O 1
ATOM 595 N N . VAL A 1 84 ? 49.465 3.972 -18.810 1.00 88.50 84 VAL A N 1
ATOM 596 C CA . VAL A 1 84 ? 49.352 3.432 -17.449 1.00 88.50 84 VAL A CA 1
ATOM 597 C C . VAL A 1 84 ? 48.798 4.493 -16.495 1.00 88.50 84 VAL A C 1
ATOM 599 O O . VAL A 1 84 ? 47.874 4.200 -15.739 1.00 88.50 84 VAL A O 1
ATOM 602 N N . LEU A 1 85 ? 49.280 5.739 -16.566 1.00 91.12 85 LEU A N 1
ATOM 603 C CA . LEU A 1 85 ? 48.763 6.837 -15.744 1.00 91.12 85 LEU A CA 1
ATOM 604 C C . LEU A 1 85 ? 47.275 7.111 -16.018 1.00 91.12 85 LEU A C 1
ATOM 606 O O . LEU A 1 85 ? 46.478 7.173 -15.083 1.00 91.12 85 LEU A O 1
ATOM 610 N N . LEU A 1 86 ? 46.885 7.225 -17.291 1.00 88.12 86 LEU A N 1
ATOM 611 C CA . LEU A 1 86 ? 45.489 7.435 -17.691 1.00 88.12 86 LEU A CA 1
ATOM 612 C C . LEU A 1 86 ? 44.584 6.277 -17.259 1.00 88.12 86 LEU A C 1
ATOM 614 O O . LEU A 1 86 ? 43.463 6.508 -16.802 1.00 88.12 86 LEU A O 1
ATOM 618 N N . SER A 1 87 ? 45.081 5.043 -17.347 1.00 88.44 87 SER A N 1
ATOM 619 C CA . SER A 1 87 ? 44.361 3.859 -16.888 1.00 88.44 87 SER A CA 1
ATOM 620 C C . SER A 1 87 ? 44.124 3.883 -15.377 1.00 88.44 87 SER A C 1
ATOM 622 O O . SER A 1 87 ? 43.009 3.588 -14.944 1.00 88.44 87 SER A O 1
ATOM 624 N N . ILE A 1 88 ? 45.119 4.292 -14.582 1.00 89.81 88 ILE A N 1
ATOM 625 C CA . ILE A 1 88 ? 44.996 4.408 -13.121 1.00 89.81 88 ILE A CA 1
ATOM 626 C C . ILE A 1 88 ? 43.993 5.499 -12.743 1.00 89.81 88 ILE A C 1
ATOM 628 O O . ILE A 1 88 ? 43.141 5.266 -11.890 1.00 89.81 88 ILE A O 1
ATOM 632 N N . VAL A 1 89 ? 44.049 6.670 -13.383 1.00 88.38 89 VAL A N 1
ATOM 633 C CA . VAL A 1 89 ? 43.124 7.781 -13.093 1.00 88.38 89 VAL A CA 1
ATOM 634 C C . VAL A 1 89 ? 41.688 7.408 -13.469 1.00 88.38 89 VAL A C 1
ATOM 636 O O . VAL A 1 89 ? 40.773 7.561 -12.663 1.00 88.38 89 VAL A O 1
ATOM 639 N N . THR A 1 90 ? 41.490 6.859 -14.667 1.00 85.44 90 THR A N 1
ATOM 640 C CA . THR A 1 90 ? 40.156 6.506 -15.180 1.00 85.44 90 THR A CA 1
ATOM 641 C C . THR A 1 90 ? 39.577 5.292 -14.451 1.00 85.44 90 THR A C 1
ATOM 643 O O . THR A 1 90 ? 38.404 5.285 -14.080 1.00 85.44 90 THR A O 1
ATOM 646 N N . GLY A 1 91 ? 40.404 4.278 -14.186 1.00 86.88 91 GLY A N 1
ATOM 647 C CA . GLY A 1 91 ? 40.022 3.083 -13.437 1.00 86.88 91 GLY A CA 1
ATOM 648 C C . GLY A 1 91 ? 39.769 3.385 -11.962 1.00 86.88 91 GLY A C 1
ATOM 649 O O . GLY A 1 91 ? 38.767 2.937 -11.412 1.00 86.88 91 GLY A O 1
ATOM 650 N N . GLY A 1 92 ? 40.614 4.208 -11.337 1.00 86.31 92 GLY A N 1
ATOM 651 C CA . GLY A 1 92 ? 40.427 4.694 -9.970 1.00 86.31 92 GLY A CA 1
ATOM 652 C C . GLY A 1 92 ? 39.157 5.530 -9.825 1.00 86.31 92 GLY A C 1
ATOM 653 O O . GLY A 1 92 ? 38.379 5.293 -8.903 1.00 86.31 92 GLY A O 1
ATOM 654 N N . GLY A 1 93 ? 38.891 6.430 -10.778 1.00 83.94 93 GLY A N 1
ATOM 655 C CA . GLY A 1 93 ? 37.643 7.190 -10.853 1.00 83.94 93 GLY A CA 1
ATOM 656 C C . GLY A 1 93 ? 36.418 6.289 -11.019 1.00 83.94 93 GLY A C 1
ATOM 657 O O . GLY A 1 93 ? 35.459 6.423 -10.265 1.00 83.94 93 GLY A O 1
ATOM 658 N N . GLY A 1 94 ? 36.470 5.313 -11.932 1.00 84.62 94 GLY A N 1
ATOM 659 C CA . GLY A 1 94 ? 35.394 4.339 -12.147 1.00 84.62 94 GLY A CA 1
ATOM 660 C C . GLY A 1 94 ? 35.130 3.440 -10.934 1.00 84.62 94 GLY A C 1
ATOM 661 O O . GLY A 1 94 ? 33.974 3.207 -10.582 1.00 84.62 94 GLY A O 1
ATOM 662 N N . LEU A 1 95 ? 36.182 2.981 -10.246 1.00 84.44 95 LEU A N 1
ATOM 663 C CA . LEU A 1 95 ? 36.062 2.224 -8.997 1.00 84.44 95 LEU A CA 1
ATOM 664 C C . LEU A 1 95 ? 35.489 3.090 -7.876 1.00 84.44 95 LEU A C 1
ATOM 666 O O . LEU A 1 95 ? 34.564 2.649 -7.205 1.00 84.44 95 LEU A O 1
ATOM 670 N N . PHE A 1 96 ? 35.974 4.318 -7.688 1.00 83.69 96 PHE A N 1
ATOM 671 C CA . PHE A 1 96 ? 35.444 5.243 -6.683 1.00 83.69 96 PHE A CA 1
ATOM 672 C C . PHE A 1 96 ? 33.957 5.543 -6.911 1.00 83.69 96 PHE A C 1
ATOM 674 O O . PHE A 1 96 ? 33.168 5.559 -5.963 1.00 83.69 96 PHE A O 1
ATOM 681 N N . LEU A 1 97 ? 33.554 5.708 -8.171 1.00 82.25 97 LEU A N 1
ATOM 682 C CA . LEU A 1 97 ? 32.159 5.899 -8.541 1.00 82.25 97 LEU A CA 1
ATOM 683 C C . LEU A 1 97 ? 31.318 4.643 -8.287 1.00 82.25 97 LEU A C 1
ATOM 685 O O . LEU A 1 97 ? 30.233 4.752 -7.726 1.00 82.25 97 LEU A O 1
ATOM 689 N N . LEU A 1 98 ? 31.824 3.450 -8.628 1.00 80.75 98 LEU A N 1
ATOM 690 C CA . LEU A 1 98 ? 31.168 2.182 -8.287 1.00 80.75 98 LEU A CA 1
ATOM 691 C C . LEU A 1 98 ? 31.033 2.002 -6.783 1.00 80.75 98 LEU A C 1
ATOM 693 O O . LEU A 1 98 ? 29.995 1.538 -6.333 1.00 80.75 98 LEU A O 1
ATOM 697 N N . TYR A 1 99 ? 32.058 2.352 -6.010 1.00 79.44 99 TYR A N 1
ATOM 698 C CA . TYR A 1 99 ? 32.012 2.305 -4.553 1.00 79.44 99 TYR A CA 1
ATOM 699 C C . TYR A 1 99 ? 31.001 3.309 -4.003 1.00 79.44 99 TYR A C 1
ATOM 701 O O . TYR A 1 99 ? 30.230 2.951 -3.123 1.00 79.44 99 TYR A O 1
ATOM 709 N N . SER A 1 100 ? 30.930 4.520 -4.556 1.00 75.06 100 SER A N 1
ATOM 710 C CA . SER A 1 100 ? 29.957 5.543 -4.153 1.00 75.06 100 SER A CA 1
ATOM 711 C C . SER A 1 100 ? 28.521 5.159 -4.521 1.00 75.06 100 SER A C 1
ATOM 713 O O . SER A 1 100 ? 27.605 5.368 -3.728 1.00 75.06 100 SER A O 1
ATOM 715 N N . ILE A 1 101 ? 28.312 4.551 -5.693 1.00 72.31 101 ILE A N 1
ATOM 716 C CA . ILE A 1 101 ? 27.016 4.009 -6.121 1.00 72.31 101 ILE A CA 1
ATOM 717 C C . ILE A 1 101 ? 26.648 2.807 -5.259 1.00 72.31 101 ILE A C 1
ATOM 719 O O . ILE A 1 101 ? 25.542 2.781 -4.743 1.00 72.31 101 ILE A O 1
ATOM 723 N N . LYS A 1 102 ? 27.577 1.881 -4.996 1.00 72.69 102 LYS A N 1
ATOM 724 C CA . LYS A 1 102 ? 27.361 0.744 -4.092 1.00 72.69 102 LYS A CA 1
ATOM 725 C C . LYS A 1 102 ? 27.120 1.167 -2.653 1.00 72.69 102 LYS A C 1
ATOM 727 O O . LYS A 1 102 ? 26.385 0.491 -1.959 1.00 72.69 102 LYS A O 1
ATOM 732 N N . GLN A 1 103 ? 27.725 2.251 -2.176 1.00 68.56 103 GLN A N 1
ATOM 733 C CA . GLN A 1 103 ? 27.493 2.765 -0.828 1.00 68.56 103 GLN A CA 1
ATOM 734 C C . GLN A 1 103 ? 26.138 3.475 -0.749 1.00 68.56 103 GLN A C 1
ATOM 736 O O . GLN A 1 103 ? 25.427 3.304 0.237 1.00 68.56 103 GLN A O 1
ATOM 741 N N . LYS A 1 104 ? 25.730 4.189 -1.808 1.00 63.62 104 LYS A N 1
ATOM 742 C CA . LYS A 1 104 ? 24.355 4.685 -1.964 1.00 63.62 104 LYS A CA 1
ATOM 743 C C . LYS A 1 104 ? 23.351 3.535 -2.086 1.00 63.62 104 LYS A C 1
ATOM 745 O O . LYS A 1 104 ? 22.311 3.609 -1.455 1.00 63.62 104 LYS A O 1
ATOM 750 N N . GLU A 1 105 ? 23.665 2.463 -2.809 1.00 57.91 105 GLU A N 1
ATOM 751 C CA . GLU A 1 105 ? 22.843 1.253 -2.921 1.00 57.91 105 GLU A CA 1
ATOM 752 C C . GLU A 1 105 ? 22.835 0.432 -1.638 1.00 57.91 105 GLU A C 1
ATOM 754 O O . GLU A 1 105 ? 21.797 -0.116 -1.335 1.00 57.91 105 GLU A O 1
ATOM 759 N N . ALA A 1 106 ? 23.920 0.350 -0.863 1.00 56.44 106 ALA A N 1
ATOM 760 C CA . ALA A 1 106 ? 23.992 -0.386 0.403 1.00 56.44 106 ALA A CA 1
ATOM 761 C C . ALA A 1 106 ? 23.263 0.363 1.522 1.00 56.44 106 ALA A C 1
ATOM 763 O O . ALA A 1 106 ? 22.519 -0.247 2.284 1.00 56.44 106 ALA A O 1
ATOM 764 N N . ARG A 1 107 ? 23.379 1.697 1.547 1.00 55.59 107 ARG A N 1
ATOM 765 C CA . ARG A 1 107 ? 22.549 2.564 2.393 1.00 55.59 107 ARG A CA 1
ATOM 766 C C . ARG A 1 107 ? 21.088 2.538 1.951 1.00 55.59 107 ARG A C 1
ATOM 768 O O . ARG A 1 107 ? 20.202 2.584 2.789 1.00 55.59 107 ARG A O 1
ATOM 775 N N . LYS A 1 108 ? 20.847 2.368 0.649 1.00 48.75 108 LYS A N 1
ATOM 776 C CA . LYS A 1 108 ? 19.540 2.003 0.128 1.00 48.75 108 LYS A CA 1
ATOM 777 C C . LYS A 1 108 ? 19.239 0.505 0.250 1.00 48.75 108 LYS A C 1
ATOM 779 O O . LYS A 1 108 ? 18.129 0.175 -0.057 1.00 48.75 108 LYS A O 1
ATOM 784 N N . THR A 1 10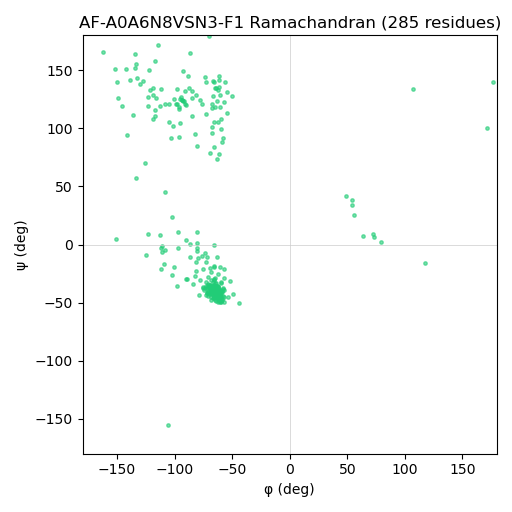9 ? 20.106 -0.425 0.672 1.00 41.66 109 THR A N 1
ATOM 785 C CA . THR A 1 109 ? 19.804 -1.883 0.741 1.00 41.66 109 THR A CA 1
ATOM 786 C C . THR A 1 109 ? 19.201 -2.248 2.084 1.00 41.66 109 THR A C 1
ATOM 788 O O . THR A 1 109 ? 18.302 -3.083 2.140 1.00 41.66 109 THR A O 1
ATOM 791 N N . GLU A 1 110 ? 19.567 -1.508 3.129 1.00 43.81 110 GLU A N 1
ATOM 792 C CA . GLU A 1 110 ? 18.725 -1.384 4.323 1.00 43.81 110 GLU A CA 1
ATOM 793 C C . GLU A 1 110 ? 17.348 -0.762 3.989 1.00 43.81 110 GLU A C 1
ATOM 795 O O . GLU A 1 110 ? 16.379 -1.015 4.696 1.00 43.81 110 GLU A O 1
ATOM 800 N N . ASP A 1 111 ? 17.234 -0.073 2.845 1.00 42.81 111 ASP A N 1
ATOM 801 C CA . ASP A 1 111 ? 16.018 0.554 2.298 1.00 42.81 111 ASP A CA 1
ATOM 802 C C . ASP A 1 111 ? 15.424 -0.166 1.043 1.00 42.81 111 ASP A C 1
ATOM 804 O O . ASP A 1 111 ? 14.359 0.198 0.558 1.00 42.81 111 ASP A O 1
ATOM 808 N N . HIS A 1 112 ? 16.056 -1.215 0.484 1.00 36.09 112 HIS A N 1
ATOM 809 C CA . HIS A 1 112 ? 15.717 -1.833 -0.827 1.00 36.09 112 HIS A CA 1
ATOM 810 C C . HIS A 1 112 ? 15.151 -3.238 -0.652 1.00 36.09 112 HIS A C 1
ATOM 812 O O . HIS A 1 112 ? 14.616 -3.797 -1.608 1.00 36.09 112 HIS A O 1
ATOM 818 N N . LEU A 1 113 ? 15.094 -3.749 0.581 1.00 37.00 113 LEU A N 1
ATOM 819 C CA . LEU A 1 113 ? 13.958 -4.598 0.935 1.00 37.00 113 LEU A CA 1
ATOM 820 C C . LEU A 1 113 ? 12.628 -3.803 0.882 1.00 37.00 113 LEU A C 1
ATOM 822 O O . LEU A 1 113 ? 11.564 -4.419 0.908 1.00 37.00 113 LEU A O 1
ATOM 826 N N . SER A 1 114 ? 12.690 -2.466 0.749 1.00 42.03 114 SER A N 1
ATOM 827 C CA . SER A 1 114 ? 11.548 -1.543 0.681 1.00 42.03 114 SER A CA 1
ATOM 828 C C . SER A 1 114 ? 11.330 -0.872 -0.691 1.00 42.03 114 SER A C 1
ATOM 830 O O . SER A 1 114 ? 10.303 -0.228 -0.870 1.00 42.03 114 SER A O 1
ATOM 832 N N . ALA A 1 115 ? 12.212 -1.034 -1.689 1.00 39.84 115 ALA A N 1
ATOM 833 C CA . ALA A 1 115 ? 12.163 -0.235 -2.927 1.00 39.84 115 ALA A CA 1
ATOM 834 C C . ALA A 1 115 ? 12.310 -1.051 -4.226 1.00 39.84 115 ALA A C 1
ATOM 836 O O . ALA A 1 115 ? 13.166 -0.778 -5.068 1.00 39.84 115 ALA A O 1
ATOM 837 N N . SER A 1 116 ? 11.413 -2.021 -4.410 1.00 36.75 116 SER A N 1
ATOM 838 C CA . SER A 1 116 ? 10.744 -2.172 -5.706 1.00 36.75 116 SER A CA 1
ATOM 839 C C . SER A 1 116 ? 9.417 -1.411 -5.624 1.00 36.75 116 SER A C 1
ATOM 841 O O . SER A 1 116 ? 8.630 -1.637 -4.701 1.00 36.75 116 SER A O 1
ATOM 843 N N . LEU A 1 117 ? 9.215 -0.525 -6.604 1.00 35.84 117 LEU A N 1
ATOM 844 C CA . LEU A 1 117 ? 8.078 0.372 -6.875 1.00 35.84 117 LEU A CA 1
ATOM 845 C C . LEU A 1 117 ? 8.351 1.860 -6.574 1.00 35.84 117 LEU A C 1
ATOM 847 O O . LEU A 1 117 ? 8.918 2.176 -5.528 1.00 35.84 117 LEU A O 1
ATOM 851 N N . PRO A 1 118 ? 7.982 2.776 -7.495 1.00 38.38 118 PRO A N 1
ATOM 852 C CA . PRO A 1 118 ? 8.185 4.206 -7.311 1.00 38.38 118 PRO A CA 1
ATOM 853 C C . PRO A 1 118 ? 7.291 4.689 -6.169 1.00 38.38 118 PRO A C 1
ATOM 855 O O . PRO A 1 118 ? 6.086 4.448 -6.179 1.00 38.38 118 PRO A O 1
ATOM 858 N N . PHE A 1 119 ? 7.875 5.380 -5.196 1.00 34.16 119 PHE A N 1
ATOM 859 C CA . PHE A 1 119 ? 7.136 6.141 -4.200 1.00 34.16 119 PHE A CA 1
ATOM 860 C C . PHE A 1 119 ? 7.546 7.601 -4.351 1.00 34.16 119 PHE A C 1
ATOM 862 O O . PHE A 1 119 ? 8.680 7.967 -4.048 1.00 34.16 119 PHE A O 1
ATOM 869 N N . ASN A 1 120 ? 6.626 8.407 -4.873 1.00 36.16 120 ASN A N 1
ATOM 870 C CA . ASN A 1 120 ? 6.726 9.854 -4.850 1.00 36.16 120 ASN A CA 1
ATOM 871 C C . ASN A 1 120 ? 5.807 10.342 -3.728 1.00 36.16 120 ASN A C 1
ATOM 873 O O . ASN A 1 120 ? 4.591 10.374 -3.890 1.00 36.16 120 ASN A O 1
ATOM 877 N N . ALA A 1 121 ? 6.397 10.687 -2.590 1.00 32.81 121 ALA A N 1
ATOM 878 C CA . ALA A 1 121 ? 5.800 11.617 -1.646 1.00 32.81 121 ALA A CA 1
ATOM 879 C C . ALA A 1 121 ? 6.937 12.475 -1.087 1.00 32.81 121 ALA A C 1
ATOM 881 O O . ALA A 1 121 ? 7.628 12.076 -0.149 1.00 32.81 121 ALA A O 1
ATOM 882 N N . SER A 1 122 ? 7.152 13.632 -1.708 1.00 32.72 122 SER A N 1
ATOM 883 C CA . SER A 1 122 ? 7.792 14.757 -1.030 1.00 32.72 122 SER A CA 1
ATOM 884 C C . SER A 1 122 ? 6.707 15.523 -0.274 1.00 32.72 122 SER A C 1
ATOM 886 O O . SER A 1 122 ? 5.666 15.811 -0.866 1.00 32.72 122 SER A O 1
ATOM 888 N N . PRO A 1 123 ? 6.921 15.859 1.005 1.00 43.03 123 PRO A N 1
ATOM 889 C CA . PRO A 1 123 ? 6.183 16.902 1.689 1.00 43.03 123 PRO A CA 1
ATOM 890 C C . PRO A 1 123 ? 7.012 18.185 1.604 1.00 43.03 123 PRO A C 1
ATOM 892 O O . PRO A 1 123 ? 8.002 18.281 2.312 1.00 43.03 123 PRO A O 1
ATOM 895 N N . ASP A 1 124 ? 6.637 19.133 0.750 1.00 30.61 124 ASP A N 1
ATOM 896 C CA . ASP A 1 124 ? 7.058 20.529 0.894 1.00 30.61 124 ASP A CA 1
ATOM 897 C C . ASP A 1 124 ? 5.970 21.452 0.326 1.00 30.61 124 ASP A C 1
ATOM 899 O O . ASP A 1 124 ? 5.301 21.144 -0.662 1.00 30.61 124 ASP A O 1
ATOM 903 N N . GLU A 1 125 ? 5.769 22.538 1.060 1.00 34.81 125 GLU A N 1
ATOM 904 C CA . GLU A 1 125 ? 4.800 23.619 0.917 1.00 34.81 125 GLU A CA 1
ATOM 905 C C . GLU A 1 125 ? 4.764 24.226 -0.498 1.00 34.81 125 GLU A C 1
ATOM 907 O O . GLU A 1 125 ? 5.792 24.628 -1.029 1.00 34.81 125 GLU A O 1
ATOM 912 N N . ASP A 1 126 ? 3.587 24.311 -1.120 1.00 27.81 126 ASP A N 1
ATOM 913 C CA . ASP A 1 126 ? 2.861 25.575 -1.319 1.00 27.81 126 ASP A CA 1
ATOM 914 C C . ASP A 1 126 ? 1.597 25.321 -2.150 1.00 27.81 126 ASP A C 1
ATOM 916 O O . ASP A 1 126 ? 1.579 24.549 -3.113 1.00 27.81 126 ASP A O 1
ATOM 920 N N . GLY A 1 127 ? 0.509 25.981 -1.764 1.00 35.31 127 GLY A N 1
ATOM 921 C CA . GLY A 1 127 ? -0.759 25.909 -2.471 1.00 35.31 127 GLY A CA 1
ATOM 922 C C . GLY A 1 127 ? -0.653 26.525 -3.863 1.00 35.31 127 GLY A C 1
ATOM 923 O O . GLY A 1 127 ? -0.684 27.742 -4.011 1.00 35.31 127 GLY A O 1
ATOM 924 N N . ASN A 1 128 ? -0.617 25.688 -4.897 1.00 27.64 128 ASN A N 1
ATOM 925 C CA . ASN A 1 128 ? -1.065 26.085 -6.223 1.00 27.64 128 ASN A CA 1
ATOM 926 C C . ASN A 1 128 ? -1.625 24.856 -6.959 1.00 27.64 128 ASN A C 1
ATOM 928 O O . ASN A 1 128 ? -0.927 23.843 -7.059 1.00 27.64 128 ASN A O 1
ATOM 932 N N . PRO A 1 129 ? -2.866 24.890 -7.479 1.00 33.56 129 PRO A N 1
ATOM 933 C CA . PRO A 1 129 ? -3.333 23.830 -8.361 1.00 33.56 129 PRO A CA 1
ATOM 934 C C . PRO A 1 129 ? -2.429 23.798 -9.603 1.00 33.56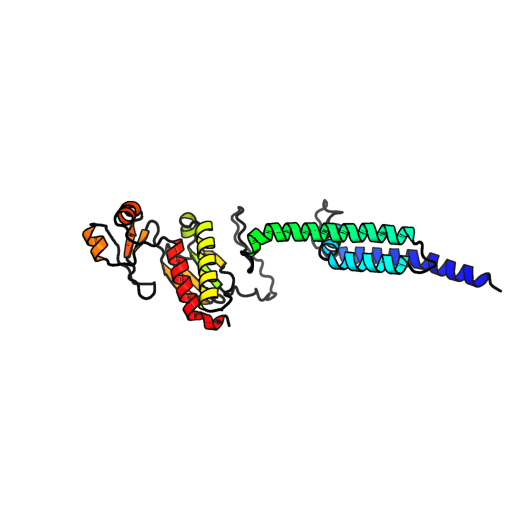 129 PRO A C 1
ATOM 936 O O . PRO A 1 129 ? -1.996 24.861 -10.065 1.00 33.56 129 PRO A O 1
ATOM 939 N N . PRO A 1 130 ? -2.137 22.624 -10.187 1.00 34.69 130 PRO A N 1
ATOM 940 C CA . PRO A 1 130 ? -1.423 22.579 -11.446 1.00 34.69 130 PRO A CA 1
ATOM 941 C C . PRO A 1 130 ? -2.348 23.157 -12.520 1.00 34.69 130 PRO A C 1
ATOM 943 O O . PRO A 1 130 ? -3.202 22.473 -13.076 1.00 34.69 130 PRO A O 1
ATOM 946 N N . SER A 1 131 ? -2.186 24.445 -12.819 1.00 34.28 131 SER A N 1
ATOM 947 C CA . SER A 1 131 ? -2.636 25.024 -14.079 1.00 34.28 131 SER A CA 1
ATOM 948 C C . SER A 1 131 ? -1.745 24.452 -15.179 1.00 34.28 131 SER A C 1
ATOM 950 O O . SER A 1 131 ? -0.812 25.105 -15.649 1.00 34.28 131 SER A O 1
ATOM 952 N N . GLY A 1 132 ? -2.030 23.213 -15.579 1.00 30.14 132 GLY A N 1
ATOM 953 C CA . GLY A 1 132 ? -1.558 22.667 -16.837 1.00 30.14 132 GLY A CA 1
ATOM 954 C C . GLY A 1 132 ? -2.100 23.545 -17.956 1.00 30.14 132 GLY A C 1
ATOM 955 O O . GLY A 1 132 ? -3.299 23.554 -18.231 1.00 30.14 132 GLY A O 1
ATOM 956 N N . LYS A 1 133 ? -1.219 24.327 -18.585 1.00 30.77 133 LYS A N 1
ATOM 957 C CA . 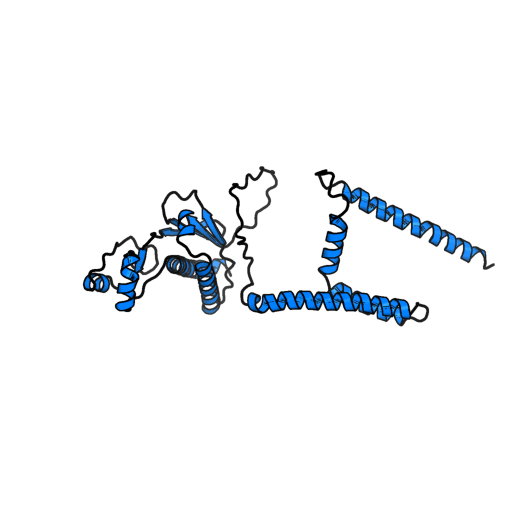LYS A 1 133 ? -1.503 24.854 -19.915 1.00 30.77 133 LYS A CA 1
ATOM 958 C C . LYS A 1 133 ? -1.769 23.646 -20.805 1.00 30.77 133 LYS A C 1
ATOM 960 O O . LYS A 1 133 ? -0.933 22.755 -20.897 1.00 30.77 133 LYS A O 1
ATOM 965 N N . LEU A 1 134 ? -2.950 23.638 -21.412 1.00 37.06 134 LEU A N 1
ATOM 966 C CA . LEU A 1 134 ? -3.364 22.716 -22.458 1.00 37.06 134 LEU A CA 1
ATOM 967 C C . LEU A 1 134 ? -2.392 22.855 -23.638 1.00 37.06 134 LEU A C 1
ATOM 969 O O . LEU A 1 134 ? -2.595 23.675 -24.530 1.00 37.06 134 LEU A O 1
ATOM 973 N N . THR A 1 135 ? -1.301 22.100 -23.615 1.00 34.91 135 THR A N 1
ATOM 974 C CA . THR A 1 135 ? -0.573 21.736 -24.825 1.00 34.91 135 THR A CA 1
ATOM 975 C C . THR A 1 135 ? -1.256 20.502 -25.382 1.00 34.91 135 THR A C 1
ATOM 977 O O . THR A 1 135 ? -1.214 19.436 -24.778 1.00 34.91 135 THR A O 1
ATOM 980 N N . GLU A 1 136 ? -1.926 20.681 -26.520 1.00 42.97 136 GLU A N 1
ATOM 981 C CA . GLU A 1 136 ? -2.458 19.623 -27.378 1.00 42.97 136 GLU A CA 1
ATOM 982 C C . GLU A 1 136 ? -1.306 18.775 -27.935 1.00 42.97 136 GLU A C 1
ATOM 984 O O . GLU A 1 136 ? -0.913 18.878 -29.093 1.00 42.97 136 GLU A O 1
ATOM 989 N N . GLN A 1 137 ? -0.725 17.947 -27.082 1.00 36.84 137 GLN A N 1
ATOM 990 C CA . GLN A 1 137 ? -0.042 16.726 -27.459 1.00 36.84 137 GLN A CA 1
ATOM 991 C C . GLN A 1 137 ? -0.521 15.710 -26.440 1.00 36.84 137 GLN A C 1
ATOM 993 O O . GLN A 1 137 ? -0.259 15.860 -25.251 1.00 36.84 137 GLN A O 1
ATOM 998 N N . GLU A 1 138 ? -1.308 14.742 -26.903 1.00 43.50 138 GLU A N 1
ATOM 999 C CA . GLU A 1 138 ? -1.754 13.591 -26.124 1.00 43.50 138 GLU A CA 1
ATOM 1000 C C . GLU A 1 138 ? -0.520 12.783 -25.691 1.00 43.50 138 GLU A C 1
ATOM 1002 O O . GLU A 1 138 ? -0.155 11.765 -26.277 1.00 43.50 138 GLU A O 1
ATOM 1007 N N . GLU A 1 139 ? 0.170 13.269 -24.662 1.00 42.19 139 GLU A N 1
ATOM 1008 C CA . GLU A 1 139 ? 0.983 12.442 -23.796 1.00 42.19 139 GLU A CA 1
ATOM 1009 C C . GLU A 1 139 ? -0.000 11.479 -23.144 1.00 42.19 139 GLU A C 1
ATOM 1011 O O . GLU A 1 139 ? -0.794 11.857 -22.282 1.00 42.19 139 GLU A O 1
ATOM 1016 N N . PHE A 1 140 ? 0.010 10.226 -23.595 1.00 36.84 140 PHE A N 1
ATOM 1017 C CA . PHE A 1 140 ? -0.569 9.134 -22.833 1.00 36.84 140 PHE A CA 1
ATOM 1018 C C . PHE A 1 140 ? 0.149 9.114 -21.482 1.00 36.84 140 PHE A C 1
ATOM 1020 O O . PHE A 1 140 ? 1.212 8.506 -21.340 1.00 36.84 140 PHE A O 1
ATOM 1027 N N . THR A 1 141 ? -0.391 9.821 -20.491 1.00 45.84 141 THR A N 1
ATOM 1028 C CA . THR A 1 141 ? 0.079 9.711 -19.118 1.00 45.84 141 THR A CA 1
ATOM 1029 C C . THR A 1 141 ? -0.127 8.263 -18.725 1.00 45.84 141 THR A C 1
ATOM 1031 O O . THR A 1 141 ? -1.250 7.760 -18.790 1.00 45.84 141 THR A O 1
ATOM 1034 N N . LEU A 1 142 ? 0.965 7.571 -18.398 1.00 55.72 142 LEU A N 1
ATOM 1035 C CA . LEU A 1 142 ? 0.923 6.169 -18.012 1.00 55.72 142 LEU A CA 1
ATOM 1036 C C . LEU A 1 142 ? -0.077 6.032 -16.858 1.00 55.72 142 LEU A C 1
ATOM 1038 O O . LEU A 1 142 ? 0.145 6.588 -15.783 1.00 55.72 142 LEU A O 1
ATOM 1042 N N . SER A 1 143 ? -1.193 5.347 -17.112 1.00 64.75 143 SER A N 1
ATOM 1043 C CA . SER A 1 143 ? -2.286 5.210 -16.153 1.00 64.75 143 SER A CA 1
ATOM 1044 C C . SER A 1 143 ? -1.753 4.651 -14.841 1.00 64.75 143 SER A C 1
ATOM 1046 O O . SER A 1 143 ? -1.044 3.636 -14.839 1.00 64.75 143 SER A O 1
ATOM 1048 N N . VAL A 1 144 ? -2.106 5.282 -13.723 1.00 78.56 144 VAL A N 1
ATOM 1049 C CA . VAL A 1 144 ? -1.732 4.773 -12.405 1.00 78.56 144 VAL A CA 1
ATOM 1050 C C . VAL A 1 144 ? -2.483 3.456 -12.171 1.00 78.56 144 VAL A C 1
ATOM 1052 O O . VAL A 1 144 ? -3.715 3.454 -12.144 1.00 78.56 144 VAL A O 1
ATOM 1055 N N . PRO A 1 145 ? -1.783 2.317 -12.004 1.00 82.50 145 PRO A N 1
ATOM 1056 C CA . PRO A 1 145 ? -2.440 1.013 -11.981 1.00 82.50 145 PRO A CA 1
ATOM 1057 C C . PRO A 1 145 ? -3.311 0.821 -10.737 1.00 82.50 145 PRO A C 1
ATOM 1059 O O . PRO A 1 145 ? -4.324 0.131 -10.808 1.00 82.50 145 PRO A O 1
ATOM 1062 N N . LEU A 1 146 ? -2.943 1.440 -9.611 1.00 88.56 146 LEU A N 1
ATOM 1063 C CA . LEU A 1 146 ? -3.677 1.355 -8.355 1.00 88.56 146 LEU A CA 1
ATOM 1064 C C . LEU A 1 146 ? -3.585 2.674 -7.584 1.00 88.56 146 LEU A C 1
ATOM 1066 O O . LEU A 1 146 ? -2.498 3.109 -7.194 1.00 88.56 146 LEU A O 1
ATOM 1070 N N . LEU A 1 147 ? -4.737 3.291 -7.348 1.00 89.62 147 LEU A N 1
ATOM 1071 C CA . LEU A 1 147 ? -4.874 4.581 -6.684 1.00 89.62 147 LEU A CA 1
ATOM 1072 C C . LEU A 1 147 ? -5.955 4.494 -5.606 1.00 89.62 147 LEU A C 1
ATOM 1074 O O . LEU A 1 147 ? -6.971 3.828 -5.776 1.00 89.62 147 LEU A O 1
ATOM 1078 N N . ILE A 1 148 ? -5.745 5.174 -4.488 1.00 90.00 148 ILE A N 1
ATOM 1079 C CA . ILE A 1 148 ? -6.766 5.387 -3.466 1.00 90.00 148 ILE A CA 1
ATOM 1080 C C . ILE A 1 148 ? -7.013 6.885 -3.395 1.00 90.00 148 ILE A C 1
ATOM 1082 O O . ILE A 1 148 ? -6.103 7.643 -3.059 1.00 90.00 148 ILE A O 1
ATOM 1086 N N . ASP A 1 149 ? -8.230 7.289 -3.735 1.00 89.19 149 ASP A N 1
ATOM 1087 C CA . ASP A 1 149 ? -8.688 8.668 -3.630 1.00 89.19 149 ASP A CA 1
ATOM 1088 C C . ASP A 1 149 ? -9.386 8.836 -2.285 1.00 89.19 149 ASP A C 1
ATOM 1090 O O . ASP A 1 149 ? -10.293 8.070 -1.957 1.00 89.19 149 ASP A O 1
ATOM 1094 N N . ILE A 1 150 ? -8.930 9.793 -1.490 1.00 88.38 150 ILE A N 1
ATOM 1095 C CA . ILE A 1 150 ? -9.382 10.031 -0.119 1.00 88.38 150 ILE A CA 1
ATOM 1096 C C . ILE A 1 150 ? -9.773 11.505 -0.011 1.00 88.38 150 ILE A C 1
ATOM 1098 O O . ILE A 1 150 ? -9.099 12.364 -0.579 1.00 88.38 150 ILE A O 1
ATOM 1102 N N . GLU A 1 151 ? -10.848 11.824 0.706 1.00 88.19 151 GLU A N 1
ATOM 1103 C CA . GLU A 1 151 ? -11.179 13.218 1.025 1.00 88.19 151 GLU A CA 1
ATOM 1104 C C . GLU A 1 151 ? -10.009 13.919 1.754 1.00 88.19 151 GLU A C 1
ATOM 1106 O O . GLU A 1 151 ? -9.338 13.329 2.605 1.00 88.19 151 GLU A O 1
ATOM 1111 N N . ALA A 1 152 ? -9.755 15.186 1.412 1.00 81.38 152 ALA A N 1
ATOM 1112 C CA . ALA A 1 152 ? -8.639 15.970 1.943 1.00 81.38 152 ALA A CA 1
ATOM 1113 C C . ALA A 1 152 ? -8.634 16.094 3.481 1.00 81.38 152 ALA A C 1
ATOM 1115 O O . ALA A 1 152 ? -7.574 15.956 4.088 1.00 81.38 152 ALA A O 1
ATOM 1116 N N . ASP A 1 153 ? -9.793 16.254 4.126 1.00 79.12 153 ASP A N 1
ATOM 1117 C CA . ASP A 1 153 ? -9.889 16.413 5.589 1.00 79.12 153 ASP A CA 1
ATOM 1118 C C . ASP A 1 153 ? -9.456 15.148 6.361 1.00 79.12 153 ASP A C 1
ATOM 1120 O O . ASP A 1 153 ? -9.054 15.213 7.533 1.00 79.12 153 ASP A O 1
ATOM 1124 N N . VAL A 1 154 ? -9.445 13.983 5.694 1.00 79.25 154 VAL A N 1
ATOM 1125 C CA . VAL A 1 154 ? -8.923 12.739 6.278 1.00 79.25 154 VAL A CA 1
ATOM 1126 C C . VAL A 1 154 ? -7.428 12.849 6.527 1.00 79.25 154 VAL A C 1
ATOM 1128 O O . VAL A 1 154 ? -6.928 12.236 7.471 1.00 79.25 154 VAL A O 1
ATOM 1131 N N . GLN A 1 155 ? -6.710 13.633 5.720 1.00 78.62 155 GLN A N 1
ATOM 1132 C CA . GLN A 1 155 ? -5.257 13.746 5.781 1.00 78.62 155 GLN A CA 1
ATOM 1133 C C . GLN A 1 155 ? -4.764 14.201 7.161 1.00 78.62 155 GLN A C 1
ATOM 1135 O O . GLN A 1 155 ? -3.764 13.679 7.649 1.00 78.62 155 GLN A O 1
ATOM 1140 N N . GLU A 1 156 ? -5.482 15.107 7.829 1.00 77.69 156 GLU A N 1
ATOM 1141 C CA . GLU A 1 156 ? -5.113 15.598 9.166 1.00 77.69 156 GLU A CA 1
ATOM 1142 C C . GLU A 1 156 ? -5.301 14.540 10.265 1.00 77.69 156 GLU A C 1
ATOM 1144 O O . GLU A 1 156 ? -4.600 14.536 11.278 1.00 77.69 156 GLU A O 1
ATOM 1149 N N . HIS A 1 157 ? -6.232 13.611 10.054 1.00 77.50 157 HIS A N 1
ATOM 1150 C CA . HIS A 1 157 ? -6.597 12.564 11.009 1.00 77.50 157 HIS A CA 1
ATOM 1151 C C . HIS A 1 157 ? -5.899 11.228 10.723 1.00 77.50 157 HIS A C 1
ATOM 1153 O O . HIS A 1 157 ? -6.062 10.259 11.473 1.00 77.50 157 HIS A O 1
ATOM 1159 N N . LEU A 1 158 ? -5.128 11.165 9.638 1.00 77.75 158 LEU A N 1
ATOM 1160 C CA . LEU A 1 158 ? -4.511 9.959 9.119 1.00 77.75 158 LEU A CA 1
ATOM 1161 C C . LEU A 1 158 ? -2.991 10.086 9.160 1.00 77.75 158 LEU A C 1
ATOM 1163 O O . LEU A 1 158 ? -2.377 10.812 8.379 1.00 77.75 158 LEU A O 1
ATOM 1167 N N . ASP A 1 159 ? -2.355 9.306 10.035 1.00 81.12 159 ASP A N 1
ATOM 1168 C CA . ASP A 1 159 ? -0.899 9.209 10.027 1.00 81.12 159 ASP A CA 1
ATOM 1169 C C . ASP A 1 159 ? -0.429 8.505 8.747 1.00 81.12 159 ASP A C 1
ATOM 1171 O O . ASP A 1 159 ? -0.446 7.275 8.622 1.00 81.12 159 ASP A O 1
ATOM 1175 N N . THR A 1 160 ? 0.022 9.322 7.797 1.00 77.00 160 THR A N 1
ATOM 1176 C CA . THR A 1 160 ? 0.503 8.888 6.486 1.00 77.00 160 THR A CA 1
ATOM 1177 C C . THR A 1 160 ? 1.689 7.927 6.615 1.00 77.00 160 THR A C 1
ATOM 1179 O O . THR A 1 160 ? 1.817 6.998 5.817 1.00 77.00 160 THR A O 1
ATOM 1182 N N . LYS A 1 161 ? 2.538 8.067 7.647 1.00 82.06 161 LYS A N 1
ATOM 1183 C CA . LYS A 1 161 ? 3.667 7.146 7.866 1.00 82.06 161 LYS A CA 1
ATOM 1184 C C . LYS A 1 161 ? 3.172 5.761 8.265 1.00 82.06 161 LYS A C 1
ATOM 1186 O O . LYS A 1 161 ? 3.594 4.764 7.674 1.00 82.06 161 LYS A O 1
ATOM 1191 N N . THR A 1 162 ? 2.253 5.701 9.228 1.00 83.44 162 THR A N 1
ATOM 1192 C CA . THR A 1 162 ? 1.638 4.441 9.657 1.00 83.44 162 THR A CA 1
ATOM 1193 C C . THR A 1 162 ? 0.882 3.789 8.504 1.00 83.44 162 THR A C 1
ATOM 1195 O O . THR A 1 162 ? 1.113 2.610 8.233 1.00 83.44 162 THR A O 1
ATOM 1198 N N . LEU A 1 163 ? 0.065 4.546 7.764 1.00 84.50 163 LEU A N 1
ATOM 1199 C CA . LEU A 1 163 ? -0.668 4.020 6.611 1.00 84.50 163 LEU A CA 1
ATOM 1200 C C . LEU A 1 163 ? 0.271 3.414 5.563 1.00 84.50 163 LEU A C 1
ATOM 1202 O O . LEU A 1 163 ? 0.068 2.270 5.165 1.00 84.50 163 LEU A O 1
ATOM 1206 N N . ASN A 1 164 ? 1.324 4.128 5.160 1.00 83.75 164 ASN A N 1
ATOM 1207 C CA . ASN A 1 164 ? 2.286 3.609 4.185 1.00 83.75 164 ASN A CA 1
ATOM 1208 C C . ASN A 1 164 ? 2.944 2.306 4.661 1.00 83.75 164 ASN A C 1
ATOM 1210 O O . ASN A 1 164 ? 3.091 1.360 3.883 1.00 83.75 164 ASN A O 1
ATOM 1214 N N . SER A 1 165 ? 3.286 2.217 5.951 1.00 85.88 165 SER A N 1
ATOM 1215 C CA . SER A 1 165 ? 3.851 0.992 6.525 1.00 85.88 165 SER A CA 1
ATOM 1216 C C . SER A 1 165 ? 2.861 -0.183 6.505 1.00 85.88 165 SER A C 1
ATOM 1218 O O . SER A 1 165 ? 3.253 -1.315 6.220 1.00 85.88 165 SER A O 1
ATOM 1220 N N . GLU A 1 166 ? 1.574 0.071 6.756 1.00 87.25 166 GLU A N 1
ATOM 1221 C CA . GLU A 1 166 ? 0.519 -0.946 6.704 1.00 87.25 166 GLU A CA 1
ATOM 1222 C C . GLU A 1 166 ? 0.221 -1.378 5.260 1.00 87.25 166 GLU A C 1
ATOM 1224 O O . GLU A 1 166 ? 0.110 -2.575 4.992 1.00 87.25 166 GLU A O 1
ATOM 1229 N N . LEU A 1 167 ? 0.193 -0.445 4.301 1.00 87.62 167 LEU A N 1
ATOM 1230 C CA . LEU A 1 167 ? 0.039 -0.753 2.873 1.00 87.62 167 LEU A CA 1
ATOM 1231 C C . LEU A 1 167 ? 1.177 -1.651 2.372 1.00 87.62 167 LEU A C 1
ATOM 1233 O O . LEU A 1 167 ? 0.933 -2.632 1.665 1.00 87.62 167 LEU A O 1
ATOM 1237 N N . PHE A 1 168 ? 2.415 -1.376 2.795 1.00 87.44 168 PHE A N 1
ATOM 1238 C CA . PHE A 1 168 ? 3.560 -2.227 2.479 1.00 87.44 168 PHE A CA 1
ATOM 1239 C C . PHE A 1 168 ? 3.404 -3.646 3.050 1.00 87.44 168 PHE A C 1
ATOM 1241 O O . PHE A 1 168 ? 3.655 -4.627 2.344 1.00 87.44 168 PHE A O 1
ATOM 1248 N N . LYS A 1 169 ? 2.951 -3.775 4.307 1.00 89.25 169 LYS A N 1
ATOM 1249 C CA . LYS A 1 169 ? 2.684 -5.082 4.933 1.00 89.25 169 LYS A CA 1
ATOM 1250 C C . LYS A 1 169 ? 1.612 -5.857 4.176 1.00 89.25 169 LYS A C 1
ATOM 1252 O O . LYS A 1 169 ? 1.820 -7.038 3.910 1.00 89.25 169 LYS A O 1
ATOM 1257 N N . VAL A 1 170 ? 0.510 -5.204 3.796 1.00 89.50 170 VAL A N 1
ATOM 1258 C CA . VAL A 1 170 ? -0.565 -5.829 3.010 1.00 89.50 170 VAL A CA 1
ATOM 1259 C C . VAL A 1 170 ? -0.041 -6.316 1.666 1.00 89.50 170 VAL A C 1
ATOM 1261 O O . VAL A 1 170 ? -0.227 -7.484 1.336 1.00 89.50 170 VAL A O 1
ATOM 1264 N N . ARG A 1 171 ? 0.687 -5.476 0.921 1.00 89.44 171 ARG A N 1
ATOM 1265 C CA . ARG A 1 171 ? 1.267 -5.859 -0.374 1.00 89.44 171 ARG A CA 1
ATOM 1266 C C . ARG A 1 171 ? 2.199 -7.065 -0.247 1.00 89.44 171 ARG A C 1
ATOM 1268 O O . ARG A 1 171 ? 2.116 -8.001 -1.038 1.00 89.44 171 ARG A O 1
ATOM 1275 N N . ARG A 1 172 ? 3.059 -7.073 0.778 1.00 89.12 172 ARG A N 1
ATOM 1276 C CA . ARG A 1 172 ? 3.966 -8.194 1.061 1.00 89.12 172 ARG A CA 1
ATOM 1277 C C . ARG A 1 172 ? 3.210 -9.463 1.452 1.00 89.12 172 ARG A C 1
ATOM 1279 O O . ARG A 1 172 ? 3.580 -10.539 0.997 1.00 89.12 172 ARG A O 1
ATOM 1286 N N . ALA A 1 173 ? 2.174 -9.348 2.280 1.00 89.75 173 ALA A N 1
ATOM 1287 C CA . ALA A 1 173 ? 1.343 -10.481 2.672 1.00 89.75 173 ALA A CA 1
ATOM 1288 C C . ALA A 1 173 ? 0.620 -11.087 1.461 1.00 89.75 173 ALA A C 1
ATOM 1290 O O . ALA A 1 173 ? 0.653 -12.300 1.288 1.00 89.75 173 ALA A O 1
ATOM 1291 N N . LEU A 1 174 ? 0.052 -10.251 0.588 1.00 89.19 174 LEU A N 1
ATOM 1292 C CA . LEU A 1 174 ? -0.610 -10.694 -0.639 1.00 89.19 174 LEU A CA 1
ATOM 1293 C C . LEU A 1 174 ? 0.362 -11.352 -1.625 1.00 89.19 174 LEU A C 1
ATOM 1295 O O . LEU A 1 174 ? 0.019 -12.368 -2.218 1.00 89.19 174 LEU A O 1
ATOM 1299 N N . TYR A 1 175 ? 1.584 -10.832 -1.762 1.00 89.50 175 TYR A N 1
ATOM 1300 C CA . TYR A 1 175 ? 2.620 -11.477 -2.575 1.00 89.50 175 TYR A CA 1
ATOM 1301 C C . TYR A 1 175 ? 2.990 -12.867 -2.038 1.00 89.50 175 TYR A C 1
ATOM 1303 O O . TYR A 1 175 ? 3.146 -13.804 -2.813 1.00 89.50 175 TYR A O 1
ATOM 1311 N N . LEU A 1 176 ? 3.113 -13.023 -0.715 1.00 90.44 176 LEU A N 1
ATOM 1312 C CA . LEU A 1 176 ? 3.424 -14.317 -0.099 1.00 90.44 176 LEU A CA 1
ATOM 1313 C C . LEU A 1 176 ? 2.257 -15.315 -0.179 1.00 90.44 176 LEU A C 1
ATOM 1315 O O . LEU A 1 176 ? 2.513 -16.509 -0.294 1.00 90.44 176 LEU A O 1
ATOM 1319 N N . ASP A 1 177 ? 1.010 -14.839 -0.106 1.00 90.88 177 ASP A N 1
ATOM 1320 C CA . ASP A 1 177 ? -0.204 -15.671 -0.168 1.00 90.88 177 ASP A CA 1
ATOM 1321 C C . ASP A 1 177 ? -0.546 -16.089 -1.609 1.00 90.88 177 ASP A C 1
ATOM 1323 O O . ASP A 1 177 ? -0.882 -17.243 -1.861 1.00 90.88 177 ASP A O 1
ATOM 1327 N N . LEU A 1 178 ? -0.446 -15.159 -2.567 1.00 90.56 178 LEU A N 1
ATOM 1328 C CA . LEU A 1 178 ? -0.938 -15.338 -3.940 1.00 90.56 178 LEU A CA 1
ATOM 1329 C C . LEU A 1 178 ? 0.175 -15.490 -4.987 1.00 90.56 178 LEU A C 1
ATOM 1331 O O . LEU A 1 178 ? -0.099 -15.919 -6.103 1.00 90.56 178 LEU A O 1
ATOM 1335 N N . GLY A 1 179 ? 1.419 -15.113 -4.674 1.00 87.69 179 GLY A N 1
ATOM 1336 C CA . GLY A 1 179 ? 2.530 -15.095 -5.636 1.00 87.69 179 GLY A CA 1
ATOM 1337 C C . GLY A 1 179 ? 2.464 -13.964 -6.672 1.00 87.69 179 GLY A C 1
ATOM 1338 O O . GLY A 1 179 ? 3.286 -13.927 -7.584 1.00 87.69 179 GLY A O 1
ATOM 1339 N N . VAL A 1 180 ? 1.505 -13.040 -6.541 1.00 85.69 180 VAL A N 1
ATOM 1340 C CA . VAL A 1 180 ? 1.256 -11.956 -7.504 1.00 85.69 180 VAL A CA 1
ATOM 1341 C C . VAL A 1 180 ? 2.010 -10.683 -7.096 1.00 85.69 180 VAL A C 1
ATOM 1343 O O . VAL A 1 180 ? 1.830 -10.203 -5.969 1.00 85.69 180 VAL A O 1
ATOM 1346 N N . PRO A 1 181 ? 2.852 -10.101 -7.973 1.00 82.88 181 PRO A N 1
ATOM 1347 C CA . PRO A 1 181 ? 3.573 -8.865 -7.687 1.00 82.88 181 PRO A CA 1
ATOM 1348 C C . PRO A 1 181 ? 2.675 -7.636 -7.904 1.00 82.88 181 PRO A C 1
ATOM 1350 O O . PRO A 1 181 ? 2.708 -6.997 -8.951 1.00 82.88 181 PRO A O 1
ATOM 1353 N N . PHE A 1 182 ? 1.882 -7.278 -6.892 1.00 86.31 182 PHE A N 1
ATOM 1354 C CA . PHE A 1 182 ? 1.027 -6.087 -6.948 1.00 86.31 182 PHE A CA 1
ATOM 1355 C C . PHE A 1 182 ? 1.841 -4.784 -7.116 1.00 86.31 182 PHE A C 1
ATOM 1357 O O . PHE A 1 182 ? 2.894 -4.636 -6.480 1.00 86.31 182 PHE A O 1
ATOM 1364 N N . PRO A 1 183 ? 1.352 -3.813 -7.915 1.00 85.88 183 PRO A N 1
ATOM 1365 C CA . PRO A 1 183 ? 2.033 -2.544 -8.154 1.00 85.88 183 PRO A CA 1
ATOM 1366 C C . PRO A 1 183 ? 2.029 -1.617 -6.925 1.00 85.88 183 PRO A C 1
ATOM 1368 O O . PRO A 1 183 ? 1.538 -1.939 -5.840 1.00 85.88 183 PRO A O 1
ATOM 1371 N N . GLY A 1 184 ? 2.643 -0.442 -7.081 1.00 82.88 184 GLY A N 1
ATOM 1372 C CA . GLY A 1 184 ? 2.649 0.613 -6.071 1.00 82.88 184 GLY A CA 1
ATOM 1373 C C . GLY A 1 184 ? 1.243 1.170 -5.872 1.00 82.88 184 GLY A C 1
ATOM 1374 O O . GLY A 1 184 ? 0.500 1.323 -6.836 1.00 82.88 184 GLY A O 1
ATOM 1375 N N . ILE A 1 185 ? 0.892 1.456 -4.619 1.00 87.38 185 ILE A N 1
ATOM 1376 C CA . ILE A 1 185 ? -0.396 2.048 -4.251 1.00 87.38 185 ILE A CA 1
ATOM 1377 C C . ILE A 1 185 ? -0.178 3.553 -4.133 1.00 87.38 185 ILE A C 1
ATOM 1379 O O . ILE A 1 185 ? 0.588 3.990 -3.273 1.00 87.38 185 ILE A O 1
ATOM 1383 N N . TYR A 1 186 ? -0.836 4.334 -4.985 1.00 86.38 186 TYR A N 1
ATOM 1384 C CA . TYR A 1 186 ? -0.785 5.792 -4.922 1.00 86.38 186 TYR A CA 1
ATOM 1385 C C . TYR A 1 186 ? -1.920 6.317 -4.049 1.00 86.38 186 TYR A C 1
ATOM 1387 O O . TYR A 1 186 ? -3.067 5.908 -4.206 1.00 86.38 186 TYR A O 1
ATOM 1395 N N . LEU A 1 187 ? -1.604 7.227 -3.132 1.00 85.81 187 LEU A N 1
ATOM 1396 C CA . LEU A 1 187 ? -2.593 7.921 -2.313 1.00 85.81 187 LEU A CA 1
ATOM 1397 C C . LEU A 1 187 ? -2.813 9.312 -2.902 1.00 85.81 187 LEU A C 1
ATOM 1399 O O . LEU A 1 187 ? -1.852 10.063 -3.074 1.00 85.81 187 LEU A O 1
ATOM 1403 N N . ARG A 1 188 ? -4.065 9.648 -3.206 1.00 86.25 188 ARG A N 1
ATOM 1404 C CA . ARG A 1 188 ? -4.468 10.981 -3.646 1.00 86.25 188 ARG A CA 1
ATOM 1405 C C . ARG A 1 188 ? -5.458 11.547 -2.641 1.00 86.25 188 ARG A C 1
ATOM 1407 O O . ARG A 1 188 ? -6.439 10.895 -2.305 1.00 86.25 188 ARG A O 1
ATOM 1414 N N . PHE A 1 189 ? -5.184 12.757 -2.171 1.00 84.38 189 PHE A N 1
ATOM 1415 C CA . PHE A 1 189 ? -6.111 13.515 -1.342 1.00 84.38 189 PHE A CA 1
ATOM 1416 C C . PHE A 1 189 ? -6.838 14.518 -2.232 1.00 84.38 189 PHE A C 1
ATOM 1418 O O . PHE A 1 189 ? -6.200 15.321 -2.916 1.00 84.38 189 PHE A O 1
ATOM 1425 N N . ASN A 1 190 ? -8.163 14.431 -2.278 1.00 81.50 190 ASN A N 1
ATOM 1426 C CA . ASN A 1 190 ? -8.988 15.179 -3.213 1.00 81.50 190 ASN A CA 1
ATOM 1427 C C . ASN A 1 190 ? -10.025 16.019 -2.465 1.00 81.50 190 ASN A C 1
ATOM 1429 O O . ASN A 1 190 ? -10.897 15.495 -1.778 1.00 81.50 190 ASN A O 1
ATOM 1433 N N . ALA A 1 191 ? -9.948 17.337 -2.648 1.00 78.62 191 ALA A N 1
ATOM 1434 C CA . ALA A 1 191 ? -10.885 18.295 -2.064 1.00 78.62 191 ALA A CA 1
ATOM 1435 C C . ALA A 1 191 ? -12.248 18.339 -2.785 1.00 78.62 191 ALA A C 1
ATOM 1437 O O . ALA A 1 191 ? -13.180 18.971 -2.300 1.00 78.62 191 ALA A O 1
ATOM 1438 N N . ASN A 1 192 ? -12.388 17.687 -3.946 1.00 77.62 192 ASN A N 1
ATOM 1439 C CA . ASN A 1 192 ? -13.658 17.637 -4.682 1.00 77.62 192 ASN A CA 1
ATOM 1440 C C . ASN A 1 192 ? -14.643 16.608 -4.104 1.00 77.62 192 ASN A C 1
ATOM 1442 O O . ASN A 1 192 ? -15.813 16.586 -4.492 1.00 77.62 192 ASN A O 1
ATOM 1446 N N . ILE A 1 193 ? -14.185 15.739 -3.201 1.00 80.00 193 ILE A N 1
ATOM 1447 C CA . ILE A 1 193 ? -15.038 14.761 -2.531 1.00 80.00 193 ILE A CA 1
ATOM 1448 C C . ILE A 1 193 ? -15.904 15.512 -1.516 1.00 80.00 193 ILE A C 1
ATOM 1450 O O . ILE A 1 193 ? -15.406 16.078 -0.554 1.00 80.00 193 ILE A O 1
ATOM 1454 N N . THR A 1 194 ? -17.214 15.560 -1.770 1.00 71.62 194 THR A N 1
ATOM 1455 C CA . THR A 1 194 ? -18.162 16.374 -0.983 1.00 71.62 194 THR A CA 1
ATOM 1456 C C . THR A 1 194 ? -18.589 15.702 0.324 1.00 71.62 194 THR A C 1
ATOM 1458 O O . THR A 1 194 ? -19.046 16.373 1.246 1.00 71.62 194 THR A O 1
ATOM 1461 N N . ASN A 1 195 ? -18.480 14.375 0.399 1.00 79.12 195 ASN A N 1
ATOM 1462 C CA . ASN A 1 195 ? -18.877 13.608 1.572 1.00 79.12 195 ASN A CA 1
ATOM 1463 C C . ASN A 1 195 ? -17.679 13.424 2.502 1.00 79.12 195 ASN A C 1
ATOM 1465 O O . ASN A 1 195 ? -16.671 12.836 2.107 1.00 79.12 195 ASN A O 1
ATOM 1469 N N . SER A 1 196 ? -17.825 13.856 3.752 1.00 81.06 196 SER A N 1
ATOM 1470 C CA . SER A 1 196 ? -16.770 13.706 4.749 1.00 81.06 196 SER A CA 1
ATOM 1471 C C . SER A 1 196 ? -16.413 12.240 4.984 1.00 81.06 196 SER A C 1
ATOM 1473 O O . SER A 1 196 ? -17.288 11.403 5.232 1.00 81.06 196 SER A O 1
ATOM 1475 N N . GLY A 1 197 ? -15.121 11.937 4.911 1.00 82.06 197 GLY A N 1
ATOM 1476 C CA . GLY A 1 197 ? -14.566 10.610 5.132 1.00 82.06 197 GLY A CA 1
ATOM 1477 C C . GLY A 1 197 ? -14.696 9.645 3.957 1.00 82.06 197 GLY A C 1
ATOM 1478 O O . GLY A 1 197 ? -14.328 8.478 4.086 1.00 82.06 197 GLY A O 1
ATOM 1479 N N . ASP A 1 198 ? -15.248 10.074 2.826 1.00 89.81 198 ASP A N 1
ATOM 1480 C CA . ASP A 1 198 ? -15.446 9.196 1.677 1.00 89.81 198 ASP A CA 1
ATOM 1481 C C . ASP A 1 198 ? -14.106 8.891 0.989 1.00 89.81 198 ASP A C 1
ATOM 1483 O O . ASP A 1 198 ? -13.219 9.744 0.868 1.00 89.81 198 ASP A O 1
ATOM 1487 N N . TYR A 1 199 ? -13.942 7.642 0.563 1.00 91.44 199 TYR A N 1
ATOM 1488 C CA . TYR A 1 199 ? -12.771 7.199 -0.181 1.00 91.44 199 TYR A CA 1
ATOM 1489 C C . TYR A 1 199 ? -13.156 6.202 -1.266 1.00 91.44 199 TYR A C 1
ATOM 1491 O O . TYR A 1 199 ? -14.114 5.435 -1.148 1.00 91.44 199 TYR A O 1
ATOM 1499 N N . SER A 1 200 ? -12.363 6.182 -2.329 1.00 91.69 200 SER A N 1
ATOM 1500 C CA . SER A 1 200 ? -12.528 5.275 -3.457 1.00 91.69 200 SER A CA 1
ATOM 1501 C C . SER A 1 200 ? -11.212 4.589 -3.782 1.00 91.69 200 SER A C 1
ATOM 1503 O O . SER A 1 200 ? -10.153 5.210 -3.793 1.00 91.69 200 SER A O 1
ATOM 1505 N N . ILE A 1 201 ? -11.277 3.293 -4.066 1.00 92.38 201 ILE A N 1
ATOM 1506 C CA . ILE A 1 201 ? -10.153 2.518 -4.588 1.00 92.38 201 ILE A CA 1
ATOM 1507 C C . ILE A 1 201 ? -10.347 2.430 -6.097 1.00 92.38 201 ILE A C 1
ATOM 1509 O O . ILE A 1 201 ? -11.375 1.942 -6.572 1.00 92.38 201 ILE A O 1
ATOM 1513 N N . LEU A 1 202 ? -9.361 2.925 -6.832 1.00 91.31 202 LEU A N 1
ATOM 1514 C CA . LEU A 1 202 ? -9.337 2.976 -8.280 1.00 91.31 202 LEU A CA 1
ATOM 1515 C C . LEU A 1 202 ? -8.268 2.015 -8.797 1.00 91.31 202 LEU A C 1
ATOM 1517 O O . LEU A 1 202 ? -7.132 2.014 -8.319 1.00 91.31 202 LEU A O 1
ATOM 1521 N N . MET A 1 203 ? -8.621 1.225 -9.801 1.00 90.44 203 MET A N 1
ATOM 1522 C CA . MET A 1 203 ? -7.679 0.405 -10.556 1.00 90.44 203 MET A CA 1
ATOM 1523 C C . MET A 1 203 ? -7.656 0.892 -11.990 1.00 90.44 203 MET A C 1
ATOM 1525 O O . MET A 1 203 ? -8.713 1.011 -12.603 1.00 90.44 203 MET A O 1
ATOM 1529 N N . GLN A 1 204 ? -6.466 1.203 -12.506 1.00 88.06 204 GLN A N 1
ATOM 1530 C CA . GLN A 1 204 ? -6.311 1.829 -13.826 1.00 88.06 204 GLN A CA 1
ATOM 1531 C C . GLN A 1 204 ? -7.251 3.043 -13.983 1.00 88.06 204 GLN A C 1
ATOM 1533 O O . GLN A 1 204 ? -7.919 3.207 -14.996 1.00 88.06 204 GLN A O 1
ATOM 1538 N N . GLU A 1 205 ? -7.357 3.848 -12.918 1.00 87.06 205 GLU A N 1
ATOM 1539 C CA . GLU A 1 205 ? -8.246 5.019 -12.810 1.00 87.06 205 GLU A CA 1
ATOM 1540 C C . GLU A 1 205 ? -9.761 4.738 -12.876 1.00 87.06 205 GLU A C 1
ATOM 1542 O O . GLU A 1 205 ? -10.568 5.667 -12.844 1.00 87.06 205 GLU A O 1
ATOM 1547 N N . VAL A 1 206 ? -10.176 3.471 -12.868 1.00 90.56 206 VAL A N 1
ATOM 1548 C CA . VAL A 1 206 ? -11.584 3.072 -12.771 1.00 90.56 206 VAL A CA 1
ATOM 1549 C C . VAL A 1 206 ? -11.937 2.778 -11.309 1.00 90.56 206 VAL A C 1
ATOM 1551 O O . VAL A 1 206 ? -11.265 1.958 -10.680 1.00 90.56 206 VAL A O 1
ATOM 1554 N N . PRO A 1 207 ? -12.977 3.405 -10.728 1.00 91.81 207 PRO A N 1
ATOM 1555 C CA . PRO A 1 207 ? -13.391 3.126 -9.356 1.00 91.81 207 PRO A CA 1
ATOM 1556 C C . PRO A 1 207 ? -13.961 1.708 -9.238 1.00 91.81 207 PRO A C 1
ATOM 1558 O O . PRO A 1 207 ? -14.948 1.367 -9.889 1.00 91.81 207 PRO A O 1
ATOM 1561 N N . VAL A 1 208 ? -13.353 0.884 -8.380 1.00 92.56 208 VAL A N 1
ATOM 1562 C CA . VAL A 1 208 ? -13.744 -0.525 -8.173 1.00 92.56 208 VAL A CA 1
ATOM 1563 C C . VAL A 1 208 ? -14.350 -0.796 -6.800 1.00 92.56 208 VAL A C 1
ATOM 1565 O O . VAL A 1 208 ? -15.052 -1.793 -6.622 1.00 92.56 208 VAL A O 1
ATOM 1568 N N . ALA A 1 209 ? -14.081 0.071 -5.824 1.00 91.88 209 ALA A N 1
ATOM 1569 C CA . ALA A 1 209 ? -14.652 -0.002 -4.487 1.00 91.88 209 ALA A CA 1
ATOM 1570 C C . ALA A 1 209 ? -14.735 1.392 -3.860 1.00 91.88 209 ALA A C 1
ATOM 1572 O O . ALA A 1 209 ? -13.911 2.257 -4.150 1.00 91.88 209 ALA A O 1
ATOM 1573 N N . HIS A 1 210 ? -15.708 1.585 -2.975 1.00 91.00 210 HIS A N 1
ATOM 1574 C CA . HIS A 1 210 ? -15.918 2.823 -2.229 1.00 91.00 210 HIS A CA 1
ATOM 1575 C C . HIS A 1 210 ? -16.161 2.504 -0.751 1.00 91.00 210 HIS A C 1
ATOM 1577 O O . HIS A 1 210 ? -16.614 1.408 -0.407 1.00 91.00 210 HIS A O 1
ATOM 1583 N N . GLY A 1 211 ? -15.877 3.448 0.134 1.00 89.38 211 GLY A N 1
ATOM 1584 C CA . GLY A 1 211 ? -16.133 3.302 1.561 1.00 89.38 211 GLY A CA 1
ATOM 1585 C C . GLY A 1 211 ? -16.132 4.647 2.265 1.00 89.38 211 GLY A C 1
ATOM 1586 O O . GLY A 1 211 ? -15.663 5.637 1.721 1.00 89.38 211 GLY A O 1
ATOM 1587 N N . ASN A 1 212 ? -16.644 4.670 3.491 1.00 89.62 212 ASN A N 1
ATOM 1588 C CA . ASN A 1 212 ? -16.681 5.877 4.304 1.00 89.62 212 ASN A CA 1
ATOM 1589 C C . ASN A 1 212 ? -15.915 5.655 5.614 1.00 89.62 212 ASN A C 1
ATOM 1591 O O . ASN A 1 212 ? -16.062 4.626 6.276 1.00 89.62 212 ASN A O 1
ATOM 1595 N N . LEU A 1 213 ? -15.063 6.613 5.955 1.00 88.69 213 LEU A N 1
ATOM 1596 C CA . LEU A 1 213 ? -14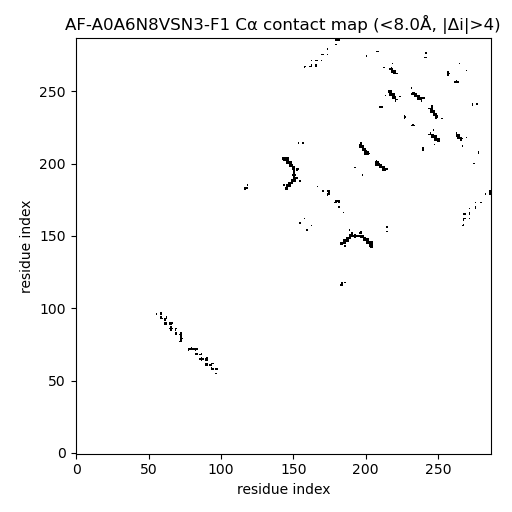.223 6.645 7.140 1.00 88.69 213 LEU A CA 1
ATOM 1597 C C . LEU A 1 213 ? -14.752 7.698 8.108 1.00 88.69 213 LEU A C 1
ATOM 1599 O O . LEU A 1 213 ? -14.796 8.880 7.794 1.00 88.69 213 LEU A O 1
ATOM 1603 N N . LYS A 1 214 ? -15.105 7.292 9.327 1.00 87.75 214 LYS A N 1
ATOM 1604 C CA . LYS A 1 214 ? -15.683 8.209 10.310 1.00 87.75 214 LYS A CA 1
ATOM 1605 C C . LYS A 1 214 ? -14.630 8.769 11.269 1.00 87.75 214 LYS A C 1
ATOM 1607 O O . LYS A 1 214 ? -14.007 8.027 12.031 1.00 87.75 214 LYS A O 1
ATOM 1612 N N . TYR A 1 215 ? -14.447 10.089 11.263 1.00 84.12 215 TYR A N 1
ATOM 1613 C CA . TYR A 1 215 ? -13.459 10.773 12.105 1.00 84.12 215 TYR A CA 1
ATOM 1614 C C . TYR A 1 215 ? -13.741 10.644 13.590 1.00 84.12 215 TYR A C 1
ATOM 1616 O O . TYR A 1 215 ? -14.858 10.871 14.043 1.00 84.12 215 TYR A O 1
ATOM 1624 N N . GLY A 1 216 ? -12.707 10.341 14.376 1.00 85.88 216 GLY A N 1
ATOM 1625 C CA . GLY A 1 216 ? -12.863 10.188 15.821 1.00 85.88 216 GLY A CA 1
ATOM 1626 C C . GLY A 1 216 ? -13.598 8.908 16.230 1.00 85.88 216 GLY A C 1
ATOM 1627 O O . GLY A 1 216 ? -13.903 8.747 17.412 1.00 85.88 216 GLY A O 1
ATOM 1628 N N . TYR A 1 217 ? -13.847 7.994 15.288 1.00 90.75 217 TYR A N 1
ATOM 1629 C CA . TYR A 1 217 ? -14.377 6.663 15.548 1.00 90.75 217 TYR A CA 1
ATOM 1630 C C . TYR A 1 217 ? -13.372 5.589 15.125 1.00 90.75 217 TYR A C 1
ATOM 1632 O O . TYR A 1 217 ? -12.483 5.795 14.298 1.00 90.75 217 TYR A O 1
ATOM 1640 N N . MET A 1 218 ? -13.548 4.416 15.713 1.00 91.38 218 MET A N 1
ATOM 1641 C CA . MET A 1 218 ? -12.854 3.178 15.402 1.00 91.38 218 MET A CA 1
ATOM 1642 C C . MET A 1 218 ? -13.889 2.124 15.035 1.00 91.38 218 MET A C 1
ATOM 1644 O O . MET A 1 218 ? -15.026 2.150 15.515 1.00 91.38 218 MET A O 1
ATOM 1648 N N . LEU A 1 219 ? -13.488 1.193 14.180 1.00 91.00 219 LEU A N 1
ATOM 1649 C CA . LEU A 1 219 ? -14.355 0.115 13.751 1.00 91.00 219 LEU A CA 1
ATOM 1650 C C . LEU A 1 219 ? -14.169 -1.091 14.665 1.00 91.00 219 LEU A C 1
ATOM 1652 O O . LEU A 1 219 ? -13.066 -1.624 14.802 1.00 91.00 219 LEU A O 1
ATOM 1656 N N . TYR A 1 220 ? -15.262 -1.541 15.261 1.00 90.56 220 TYR A N 1
ATOM 1657 C CA . TYR A 1 220 ? -15.332 -2.802 15.975 1.00 90.56 220 TYR A CA 1
ATOM 1658 C C . TYR A 1 220 ? -15.940 -3.863 15.053 1.00 90.56 220 TYR A C 1
ATOM 1660 O O . TYR A 1 220 ? -16.907 -3.600 14.344 1.00 90.56 220 TYR A O 1
ATOM 1668 N N . SER A 1 221 ? -15.328 -5.046 15.001 1.00 79.25 221 SER A N 1
ATOM 1669 C CA . SER A 1 221 ? -15.688 -6.095 14.029 1.00 79.25 221 SER A CA 1
ATOM 1670 C C . SER A 1 221 ? -16.085 -7.428 14.661 1.00 79.25 221 SER A C 1
ATOM 1672 O O . SER A 1 221 ? -16.164 -8.428 13.950 1.00 79.25 221 SER A O 1
ATOM 1674 N N . ASP A 1 222 ? -16.241 -7.466 15.979 1.00 83.19 222 ASP A N 1
ATOM 1675 C CA . ASP A 1 222 ? -16.612 -8.672 16.722 1.00 83.19 222 ASP A CA 1
ATOM 1676 C C . ASP A 1 222 ? -18.086 -8.554 17.170 1.00 83.19 222 ASP A C 1
ATOM 1678 O O . ASP A 1 222 ? -18.871 -7.866 16.512 1.00 83.19 222 ASP A O 1
ATOM 1682 N N . ASN A 1 223 ? -18.508 -9.230 18.237 1.00 83.88 223 ASN A N 1
ATOM 1683 C CA . ASN A 1 223 ? -19.919 -9.300 18.614 1.00 83.88 223 ASN A CA 1
ATOM 1684 C C . ASN A 1 223 ? -20.431 -8.023 19.312 1.00 83.88 223 ASN A C 1
ATOM 1686 O O . ASN A 1 223 ? -19.952 -7.636 20.380 1.0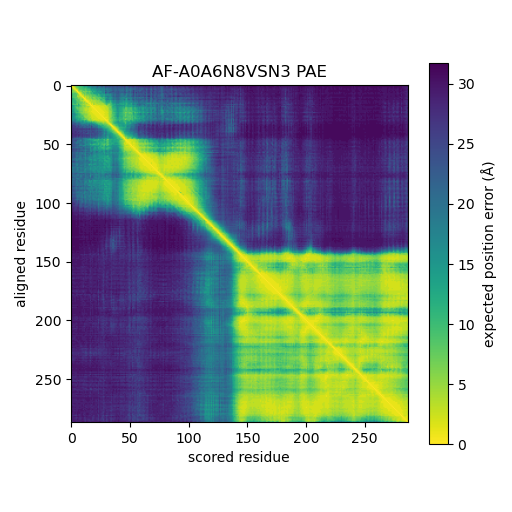0 83.88 223 ASN A O 1
ATOM 1690 N N . LYS A 1 224 ? -21.495 -7.419 18.765 1.00 86.69 224 LYS A N 1
ATOM 1691 C CA . LYS A 1 224 ? -22.196 -6.267 19.362 1.00 86.69 224 LYS A CA 1
ATOM 1692 C C . LYS A 1 224 ? -22.611 -6.475 20.824 1.00 86.69 224 LYS A C 1
ATOM 1694 O O . LYS A 1 224 ? -22.592 -5.519 21.594 1.00 86.69 224 LYS A O 1
ATOM 1699 N N . GLU A 1 225 ? -22.919 -7.708 21.233 1.00 86.62 225 GLU A N 1
ATOM 1700 C CA . GLU A 1 225 ? -23.336 -8.029 22.606 1.00 86.62 225 GLU A CA 1
ATOM 1701 C C . GLU A 1 225 ? -22.260 -7.643 23.633 1.00 86.62 225 GLU A C 1
ATOM 1703 O O . GLU A 1 225 ? -22.574 -7.213 24.740 1.00 86.62 225 GLU A O 1
ATOM 1708 N N . GLN A 1 226 ? -20.977 -7.731 23.272 1.00 85.75 226 GLN A N 1
ATOM 1709 C CA . GLN A 1 226 ? -19.882 -7.339 24.162 1.00 85.75 226 GLN A CA 1
ATOM 1710 C C . GLN A 1 226 ? -19.842 -5.823 24.384 1.00 85.75 226 GLN A C 1
ATOM 1712 O O . GLN A 1 226 ? -19.539 -5.378 25.493 1.00 85.75 226 GLN A O 1
ATOM 1717 N N . LEU A 1 227 ? -20.185 -5.027 23.366 1.00 87.75 227 LEU A N 1
ATOM 1718 C CA . LEU A 1 227 ? -20.307 -3.575 23.509 1.00 87.75 227 LEU A CA 1
ATOM 1719 C C . LEU A 1 227 ? -21.505 -3.203 24.387 1.00 87.75 227 LEU A C 1
ATOM 1721 O O . LEU A 1 227 ? -21.388 -2.311 25.228 1.00 87.75 227 LEU A O 1
ATOM 1725 N N . GLU A 1 228 ? -22.620 -3.924 24.246 1.00 89.00 228 GLU A N 1
ATOM 1726 C CA . GLU A 1 228 ? -23.810 -3.749 25.086 1.00 89.00 228 GLU A CA 1
ATOM 1727 C C . GLU A 1 228 ? -23.523 -4.088 26.557 1.00 89.00 228 GLU A C 1
ATOM 1729 O O . GLU A 1 228 ? -23.865 -3.304 27.442 1.00 89.00 228 GLU A O 1
ATOM 1734 N N . ILE A 1 229 ? -22.817 -5.193 26.833 1.00 88.88 229 ILE A N 1
ATOM 1735 C CA . ILE A 1 229 ? -22.413 -5.594 28.196 1.00 88.88 229 ILE A CA 1
ATOM 1736 C C . ILE A 1 229 ? -21.519 -4.534 28.851 1.00 88.88 229 ILE A C 1
ATOM 1738 O O . ILE A 1 229 ? -21.647 -4.256 30.044 1.00 88.88 229 ILE A O 1
ATOM 1742 N N . LEU A 1 230 ? -20.612 -3.932 28.081 1.00 87.44 230 LEU A N 1
ATOM 1743 C CA . LEU A 1 230 ? -19.729 -2.866 28.559 1.00 87.44 230 LEU A CA 1
ATOM 1744 C C . LEU A 1 230 ? -20.411 -1.491 28.595 1.00 87.44 230 LEU A C 1
ATOM 1746 O O . LEU A 1 230 ? -19.796 -0.523 29.045 1.00 87.44 230 LEU A O 1
ATOM 1750 N N . ASN A 1 231 ? -21.668 -1.402 28.147 1.00 90.19 231 ASN A N 1
ATOM 1751 C CA . ASN A 1 231 ? -22.443 -0.171 28.047 1.00 90.19 231 ASN A CA 1
ATOM 1752 C C . ASN A 1 231 ? -21.711 0.916 27.230 1.00 90.19 231 ASN A C 1
ATOM 1754 O O . ASN A 1 231 ? -21.729 2.102 27.576 1.00 90.19 231 ASN A O 1
ATOM 1758 N N . ILE A 1 232 ? -21.028 0.491 26.160 1.00 89.44 232 ILE A N 1
ATOM 1759 C CA . ILE A 1 232 ? -20.299 1.358 25.233 1.00 89.44 232 ILE A CA 1
ATOM 1760 C C . ILE A 1 232 ? -21.248 1.749 24.092 1.00 89.44 232 ILE A C 1
ATOM 1762 O O . ILE A 1 232 ? -21.726 0.865 23.380 1.00 89.44 232 ILE A O 1
ATOM 1766 N N . PRO A 1 233 ? -21.515 3.050 23.873 1.00 90.12 233 PRO A N 1
ATOM 1767 C CA . PRO A 1 233 ? -22.305 3.500 22.734 1.00 90.12 233 PRO A CA 1
ATOM 1768 C C . PRO A 1 233 ? -21.628 3.136 21.410 1.00 90.12 233 PRO A C 1
ATOM 1770 O O . PRO A 1 233 ? -20.436 3.402 21.225 1.00 90.12 233 PRO A O 1
ATOM 1773 N N . PHE A 1 234 ? -22.402 2.575 20.484 1.00 90.75 234 PHE A N 1
ATOM 1774 C CA . PHE A 1 234 ? -21.957 2.260 19.132 1.00 90.75 234 PHE A CA 1
ATOM 1775 C C . PHE A 1 234 ? -22.986 2.709 18.097 1.00 90.75 234 PHE A C 1
ATOM 1777 O O . PHE A 1 234 ? -24.185 2.768 18.370 1.00 90.75 234 PHE A O 1
ATOM 1784 N N . GLU A 1 235 ? -22.508 3.015 16.897 1.00 90.00 235 GLU A N 1
ATOM 1785 C CA . GLU A 1 235 ? -23.340 3.360 15.750 1.00 90.00 235 GLU A CA 1
ATOM 1786 C C . GLU A 1 235 ? -23.218 2.254 14.705 1.00 90.00 235 GLU A C 1
ATOM 1788 O O . GLU A 1 235 ? -22.127 1.960 14.213 1.00 90.00 235 GLU A O 1
ATOM 1793 N N . GLN A 1 236 ? -24.342 1.613 14.391 1.00 88.38 236 GLN A N 1
ATOM 1794 C CA . GLN A 1 236 ? -24.393 0.573 13.373 1.00 88.38 236 GLN A CA 1
ATOM 1795 C C . GLN A 1 236 ? -24.706 1.200 12.015 1.00 88.38 236 GLN A C 1
ATOM 1797 O O . GLN A 1 236 ? -25.764 1.801 11.823 1.00 88.38 236 GLN A O 1
ATOM 1802 N N . GLU A 1 237 ? -23.799 1.021 11.062 1.00 84.94 237 GLU A N 1
ATOM 1803 C CA . GLU A 1 237 ? -23.978 1.455 9.678 1.00 84.94 237 GLU A CA 1
ATOM 1804 C C . GLU A 1 237 ? -24.042 0.255 8.727 1.00 84.94 237 GLU A C 1
ATOM 1806 O O . GLU A 1 237 ? -23.836 -0.901 9.112 1.00 84.94 237 GLU A O 1
ATOM 1811 N N . ARG A 1 238 ? -24.380 0.521 7.459 1.00 83.31 238 ARG A N 1
ATOM 1812 C CA . ARG A 1 238 ? -24.392 -0.529 6.438 1.00 83.31 238 ARG A CA 1
ATOM 1813 C C . ARG A 1 238 ? -22.977 -1.098 6.281 1.00 83.31 238 ARG A C 1
ATOM 1815 O O . ARG A 1 238 ? -22.031 -0.317 6.184 1.00 83.31 238 ARG A O 1
ATOM 1822 N N . PRO A 1 239 ? -22.828 -2.430 6.210 1.00 81.19 239 PRO A N 1
ATOM 1823 C CA . PRO A 1 239 ? -21.522 -3.041 6.044 1.00 81.19 239 PRO A CA 1
ATOM 1824 C C . PRO A 1 239 ? -20.943 -2.660 4.682 1.00 81.19 239 PRO A C 1
ATOM 1826 O O . PRO A 1 239 ? -21.518 -2.984 3.644 1.00 81.19 239 PRO A O 1
ATOM 1829 N N . PHE A 1 240 ? -19.808 -1.964 4.692 1.00 83.12 240 PHE A N 1
ATOM 1830 C CA . PHE A 1 240 ? -19.016 -1.704 3.484 1.00 83.12 240 PHE A CA 1
ATOM 1831 C C . PHE A 1 240 ? -17.812 -2.648 3.378 1.00 83.12 240 PHE A C 1
ATOM 1833 O O . PHE A 1 240 ? -17.272 -2.848 2.293 1.00 83.12 240 PHE A O 1
ATOM 1840 N N . LEU A 1 241 ? -17.407 -3.261 4.496 1.00 83.44 241 LEU A N 1
ATOM 1841 C CA . LEU A 1 241 ? -16.398 -4.309 4.515 1.00 83.44 241 LEU A CA 1
ATOM 1842 C C . LEU A 1 241 ? -17.043 -5.685 4.300 1.00 83.44 241 LEU A C 1
ATOM 1844 O O . LEU A 1 241 ? -18.139 -5.953 4.798 1.00 83.44 241 LEU A O 1
ATOM 1848 N N . PRO A 1 242 ? -16.356 -6.595 3.601 1.00 76.25 242 PRO A N 1
ATOM 1849 C CA . PRO A 1 242 ? -16.845 -7.946 3.361 1.00 76.25 242 PRO A CA 1
ATOM 1850 C C . PRO A 1 242 ? -16.963 -8.738 4.667 1.00 76.25 242 PRO A C 1
ATOM 1852 O O . PRO A 1 242 ? -16.042 -8.762 5.487 1.00 76.25 242 PRO A O 1
ATOM 1855 N N . SER A 1 243 ? -18.087 -9.442 4.821 1.00 70.88 243 SER A N 1
ATOM 1856 C CA . SER A 1 243 ? -18.327 -10.420 5.894 1.00 70.88 243 SER A CA 1
ATOM 1857 C C . SER A 1 243 ? -18.157 -9.881 7.323 1.00 70.88 243 SER A C 1
ATOM 1859 O O . SER A 1 243 ? -17.858 -10.654 8.233 1.00 70.88 243 SER A O 1
ATOM 1861 N N . ARG A 1 244 ? -18.319 -8.567 7.534 1.00 77.81 244 ARG A N 1
ATOM 1862 C CA . ARG A 1 244 ? -18.210 -7.916 8.847 1.00 77.81 244 ARG A CA 1
ATOM 1863 C C . ARG A 1 244 ? -19.289 -6.863 9.020 1.00 77.81 244 ARG A C 1
ATOM 1865 O O . ARG A 1 244 ? -19.600 -6.132 8.085 1.00 77.81 244 ARG A O 1
ATOM 1872 N N . GLU A 1 245 ? -19.835 -6.777 10.226 1.00 82.75 245 GLU A N 1
ATOM 1873 C CA . GLU A 1 245 ? -20.708 -5.670 10.599 1.00 82.75 245 GLU A CA 1
ATOM 1874 C C . GLU A 1 245 ? -19.881 -4.396 10.799 1.00 82.75 245 GLU A C 1
ATOM 1876 O O . GLU A 1 245 ? -18.743 -4.440 11.276 1.00 82.75 245 GLU A O 1
ATOM 1881 N N . THR A 1 246 ? -20.457 -3.255 10.422 1.00 86.19 246 THR A N 1
ATOM 1882 C CA . THR A 1 246 ? -19.832 -1.949 10.618 1.00 86.19 246 THR A CA 1
ATOM 1883 C C . THR A 1 246 ? -20.367 -1.339 11.909 1.00 86.19 246 THR A C 1
ATOM 1885 O O . THR A 1 246 ? -21.417 -0.695 11.911 1.00 86.19 246 THR A O 1
ATOM 1888 N N . LEU A 1 247 ? -19.656 -1.588 13.013 1.00 90.94 247 LEU A N 1
ATOM 1889 C CA . LEU A 1 247 ? -19.953 -1.023 14.329 1.00 90.94 247 LEU A CA 1
ATOM 1890 C C . LEU A 1 247 ? -18.936 0.074 14.643 1.00 90.94 247 LEU A C 1
ATOM 1892 O O . LEU A 1 247 ? -17.773 -0.202 14.949 1.00 90.94 247 LEU A O 1
ATOM 1896 N N . TRP A 1 248 ? -19.367 1.326 14.556 1.00 92.31 248 TRP A N 1
ATOM 1897 C CA . TRP A 1 248 ? -18.536 2.475 14.883 1.00 92.31 248 TRP A CA 1
ATOM 1898 C C . TRP A 1 248 ? -18.580 2.752 16.378 1.00 92.31 248 TRP A C 1
ATOM 1900 O O . TRP A 1 248 ? -19.645 2.958 16.955 1.00 92.31 248 TRP A O 1
ATOM 1910 N N . VAL A 1 249 ? -17.409 2.815 17.002 1.00 92.62 249 VAL A N 1
ATOM 1911 C CA . VAL A 1 249 ? -17.253 3.167 18.415 1.00 92.62 249 VAL A CA 1
ATOM 1912 C C . VAL A 1 249 ? -16.406 4.426 18.508 1.00 92.62 249 VAL A C 1
ATOM 1914 O O . VAL A 1 249 ? -15.384 4.540 17.841 1.00 92.62 249 VAL A O 1
ATOM 1917 N N . ASN A 1 250 ? -16.810 5.390 19.330 1.00 93.75 250 ASN A N 1
ATOM 1918 C CA . ASN A 1 250 ? -16.051 6.629 19.482 1.00 93.75 250 ASN A CA 1
ATOM 1919 C C . ASN A 1 250 ? -14.670 6.365 20.119 1.00 93.75 250 ASN A C 1
ATOM 1921 O O . ASN A 1 250 ? -14.561 5.614 21.093 1.00 93.75 250 ASN A O 1
ATOM 1925 N N . ASN A 1 251 ? -13.624 7.039 19.633 1.00 90.25 251 ASN A N 1
ATOM 1926 C CA . ASN A 1 251 ? -12.239 6.886 20.096 1.00 90.25 251 ASN A CA 1
ATOM 1927 C C . ASN A 1 251 ? -12.058 7.140 21.602 1.00 90.25 251 ASN A C 1
ATOM 1929 O O . ASN A 1 251 ? -11.114 6.622 22.201 1.00 90.25 251 ASN A O 1
ATOM 1933 N N . ARG A 1 252 ? -12.978 7.862 22.256 1.00 92.38 252 ARG A N 1
ATOM 1934 C CA . ARG A 1 252 ? -12.990 8.045 23.717 1.00 92.38 252 ARG A CA 1
ATOM 1935 C C . ARG A 1 252 ? -13.035 6.722 24.493 1.00 92.38 252 ARG A C 1
ATOM 1937 O O . ARG A 1 252 ? -12.528 6.656 25.611 1.00 92.38 252 ARG A O 1
ATOM 1944 N N . TYR A 1 253 ? -13.623 5.676 23.917 1.00 90.75 253 TYR A N 1
ATOM 1945 C CA . TYR A 1 253 ? -13.767 4.367 24.558 1.00 90.75 253 TYR A CA 1
ATOM 1946 C C . TYR A 1 253 ? -12.589 3.419 24.284 1.00 90.75 253 TYR A C 1
ATOM 1948 O O . TYR A 1 253 ? -12.602 2.286 24.760 1.00 90.75 253 TYR A O 1
ATOM 1956 N N . LYS A 1 254 ? -11.537 3.873 23.587 1.00 89.12 254 LYS A N 1
ATOM 1957 C CA . LYS A 1 254 ? -10.351 3.065 23.247 1.00 89.12 254 LYS A CA 1
ATOM 1958 C C . LYS A 1 254 ? -9.707 2.398 24.466 1.00 89.12 254 LYS A C 1
ATOM 1960 O O . LYS A 1 254 ? -9.438 1.202 24.451 1.00 89.12 254 LYS A O 1
ATOM 1965 N N . GLU A 1 255 ? -9.533 3.143 25.555 1.00 90.56 255 GLU A N 1
ATOM 1966 C CA . GLU A 1 255 ? -8.995 2.612 26.817 1.00 90.56 255 GLU A CA 1
ATOM 1967 C C . GLU A 1 255 ? -9.886 1.522 27.431 1.00 90.56 255 GLU A C 1
ATOM 1969 O O . GLU A 1 255 ? -9.388 0.556 28.008 1.00 90.56 255 GLU A O 1
ATOM 1974 N N . GLN A 1 256 ? -11.209 1.652 27.302 1.00 89.19 256 GLN A N 1
ATOM 1975 C CA . GLN A 1 256 ? -12.145 0.644 27.801 1.00 89.19 256 GLN A CA 1
ATOM 1976 C C . GLN A 1 256 ? -12.100 -0.625 26.947 1.00 89.19 256 GLN A C 1
ATOM 1978 O O . GLN A 1 256 ? -12.049 -1.718 27.508 1.00 89.19 256 GLN A O 1
ATOM 1983 N N . LEU A 1 257 ? -12.025 -0.488 25.617 1.00 88.62 257 LEU A N 1
ATOM 1984 C CA . LEU A 1 257 ? -11.846 -1.629 24.715 1.00 88.62 257 LEU A CA 1
ATOM 1985 C C . LEU A 1 257 ? -10.526 -2.362 24.982 1.00 88.62 257 LEU A C 1
ATOM 1987 O O . LEU A 1 257 ? -10.523 -3.587 25.078 1.00 88.62 257 LEU A O 1
ATOM 1991 N N . ASN A 1 258 ? -9.429 -1.626 25.190 1.00 90.12 258 ASN A N 1
ATOM 1992 C CA . ASN A 1 258 ? -8.132 -2.207 25.547 1.00 90.12 258 ASN A CA 1
ATOM 1993 C C . ASN A 1 258 ? -8.204 -2.997 26.865 1.00 90.12 258 ASN A C 1
ATOM 1995 O O . ASN A 1 258 ? -7.698 -4.114 26.942 1.00 90.12 258 ASN A O 1
ATOM 1999 N N . LYS A 1 259 ? -8.862 -2.453 27.900 1.00 89.88 259 LYS A N 1
ATOM 2000 C CA . LYS A 1 259 ? -9.042 -3.142 29.194 1.00 89.88 259 LYS A CA 1
ATOM 2001 C C . LYS A 1 259 ? -9.887 -4.405 29.082 1.00 89.88 259 LYS A C 1
ATOM 2003 O O . LYS A 1 259 ? -9.616 -5.378 29.779 1.00 89.88 259 LYS A O 1
ATOM 2008 N N . ALA A 1 260 ? -10.895 -4.384 28.218 1.00 87.50 260 ALA A N 1
ATOM 2009 C CA . ALA A 1 260 ? -11.733 -5.538 27.926 1.00 87.50 260 ALA A CA 1
ATOM 2010 C C . ALA A 1 260 ? -11.084 -6.522 26.930 1.00 87.50 260 ALA A C 1
ATOM 2012 O O . ALA A 1 260 ? -11.693 -7.535 26.598 1.00 87.50 260 ALA A O 1
ATOM 2013 N N . ASN A 1 261 ? -9.855 -6.242 26.471 1.00 88.56 261 ASN A N 1
ATOM 2014 C CA . ASN A 1 261 ? -9.118 -7.024 25.477 1.00 88.56 261 ASN A CA 1
ATOM 2015 C C . ASN A 1 261 ? -9.909 -7.240 24.171 1.00 88.56 261 ASN A C 1
ATOM 2017 O O . ASN A 1 261 ? -9.819 -8.289 23.532 1.00 88.56 261 ASN A O 1
ATOM 2021 N N . LEU A 1 262 ? -10.710 -6.240 23.797 1.00 88.50 262 LEU A N 1
ATOM 2022 C CA . LEU A 1 262 ? -11.534 -6.247 22.597 1.00 88.50 262 LEU A CA 1
ATOM 2023 C C . LEU A 1 262 ? -10.738 -5.728 21.398 1.00 88.50 262 LEU A C 1
ATOM 2025 O O . LEU A 1 262 ? -10.052 -4.708 21.482 1.00 88.50 262 LEU A O 1
ATOM 2029 N N . SER A 1 263 ? -10.844 -6.425 20.266 1.00 88.75 263 SER A N 1
ATOM 2030 C CA . SER A 1 263 ? -10.148 -6.050 19.034 1.00 88.75 263 SER A CA 1
ATOM 2031 C C . SER A 1 263 ? -10.904 -4.952 18.286 1.00 88.75 263 SER A C 1
ATOM 2033 O O . SER A 1 263 ? -12.094 -5.087 18.013 1.00 88.75 263 SER A O 1
ATOM 2035 N N . TYR A 1 264 ? -10.208 -3.878 17.922 1.00 90.06 264 TYR A N 1
ATOM 2036 C CA . TYR A 1 264 ? -10.739 -2.780 17.115 1.00 90.06 264 TYR A CA 1
ATOM 2037 C C . TYR A 1 264 ? -9.755 -2.394 16.012 1.00 90.06 264 TYR A C 1
ATOM 2039 O O . TYR A 1 264 ? -8.571 -2.750 16.030 1.00 90.06 264 TYR A O 1
ATOM 2047 N N . MET A 1 265 ? -10.265 -1.651 15.038 1.00 90.25 265 MET A N 1
ATOM 2048 C CA . MET A 1 265 ? -9.537 -1.217 13.863 1.00 90.25 265 MET A CA 1
ATOM 2049 C C . MET A 1 265 ? -9.571 0.309 13.750 1.00 90.25 265 MET A C 1
ATOM 2051 O O . MET A 1 265 ? -10.630 0.930 13.790 1.00 90.25 265 MET A O 1
ATOM 2055 N N . GLU A 1 266 ? -8.394 0.911 13.616 1.00 90.25 266 GLU A N 1
ATOM 2056 C CA . GLU A 1 266 ? -8.234 2.349 13.381 1.00 90.25 266 GLU A CA 1
ATOM 2057 C C . GLU A 1 266 ? -8.295 2.669 11.882 1.00 90.25 266 GLU A C 1
ATOM 2059 O O . GLU A 1 266 ? -8.118 1.777 11.050 1.00 90.25 266 GLU A O 1
ATOM 2064 N N . LEU A 1 267 ? -8.473 3.947 11.537 1.00 89.06 267 LEU A N 1
ATOM 2065 C CA . LEU A 1 267 ? -8.611 4.443 10.158 1.00 89.06 267 LEU A CA 1
ATOM 2066 C C . LEU A 1 267 ? -7.595 3.834 9.159 1.00 89.06 267 LEU A C 1
ATOM 2068 O O . LEU A 1 267 ? -8.043 3.276 8.153 1.00 89.06 267 LEU A O 1
ATOM 2072 N N . PRO A 1 268 ? -6.265 3.809 9.422 1.00 89.06 268 PRO A N 1
ATOM 2073 C CA . PRO A 1 268 ? -5.309 3.213 8.481 1.00 89.06 268 PRO A CA 1
ATOM 2074 C C . PRO A 1 268 ? -5.534 1.712 8.261 1.00 89.06 268 PRO A C 1
ATOM 2076 O O . PRO A 1 268 ? -5.371 1.194 7.153 1.00 89.06 268 PRO A O 1
ATOM 2079 N N . LYS A 1 269 ? -5.916 0.993 9.322 1.00 89.31 269 LYS A N 1
ATOM 2080 C CA . LYS A 1 269 ? -6.170 -0.448 9.256 1.00 89.31 269 LYS A CA 1
ATOM 2081 C C . LYS A 1 269 ? -7.474 -0.759 8.525 1.00 89.31 269 LYS A C 1
ATOM 2083 O O . LYS A 1 269 ? -7.513 -1.730 7.781 1.00 89.31 269 LYS A O 1
ATOM 2088 N N . ILE A 1 270 ? -8.506 0.074 8.684 1.00 90.19 270 ILE A N 1
ATOM 2089 C CA . ILE A 1 270 ? -9.780 -0.059 7.954 1.00 90.19 270 ILE A CA 1
ATOM 2090 C C . ILE A 1 270 ? -9.522 0.031 6.451 1.00 90.19 270 ILE A C 1
ATOM 2092 O O . ILE A 1 270 ? -9.935 -0.848 5.691 1.00 90.19 270 ILE A O 1
ATOM 2096 N N . LEU A 1 271 ? -8.773 1.056 6.037 1.00 89.94 271 LEU A N 1
ATOM 2097 C CA . LEU A 1 271 ? -8.446 1.288 4.636 1.00 89.94 271 LEU A CA 1
ATOM 2098 C C . LEU A 1 271 ? -7.619 0.140 4.041 1.00 89.94 271 LEU A C 1
ATOM 2100 O O . LEU A 1 271 ? -7.961 -0.401 2.990 1.00 89.94 271 LEU A O 1
ATOM 2104 N N . THR A 1 272 ? -6.553 -0.266 4.732 1.00 90.94 272 THR A N 1
ATOM 2105 C CA . THR A 1 272 ? -5.662 -1.349 4.281 1.00 90.94 272 THR A CA 1
ATOM 2106 C C . THR A 1 272 ? -6.354 -2.711 4.268 1.00 90.94 272 THR A C 1
ATOM 2108 O O . THR A 1 272 ? -6.121 -3.502 3.353 1.00 90.94 272 THR A O 1
ATOM 2111 N N . PHE A 1 273 ? -7.255 -2.979 5.217 1.00 90.81 273 PHE A N 1
ATOM 2112 C CA . PHE A 1 273 ? -8.077 -4.186 5.217 1.00 90.81 273 PHE A CA 1
ATOM 2113 C C . PHE A 1 273 ? -9.020 -4.216 4.012 1.00 90.81 273 PHE A C 1
ATOM 2115 O O . PHE A 1 273 ? -9.041 -5.216 3.290 1.00 90.81 273 PHE A O 1
ATOM 2122 N N . HIS A 1 274 ? -9.741 -3.121 3.737 1.00 91.44 274 HIS A N 1
ATOM 2123 C CA . HIS A 1 274 ? -10.599 -3.040 2.553 1.00 91.44 274 HIS A CA 1
ATOM 2124 C C . HIS A 1 274 ? -9.784 -3.249 1.270 1.00 91.44 274 HIS A C 1
ATOM 2126 O O . HIS A 1 274 ? -10.138 -4.086 0.439 1.00 91.44 274 HIS A O 1
ATOM 2132 N N . LEU A 1 275 ? -8.642 -2.566 1.152 1.00 91.44 275 LEU A N 1
ATOM 2133 C CA . LEU A 1 275 ? -7.740 -2.717 0.015 1.00 91.44 275 LEU A CA 1
ATOM 2134 C C . LEU A 1 275 ? -7.284 -4.166 -0.168 1.00 91.44 275 LEU A C 1
ATOM 2136 O O . LEU A 1 275 ? -7.320 -4.674 -1.283 1.00 91.44 275 LEU A O 1
ATOM 2140 N N . SER A 1 276 ? -6.896 -4.852 0.911 1.00 91.19 276 SER A N 1
ATOM 2141 C CA . SER A 1 276 ? -6.433 -6.242 0.833 1.00 91.19 276 SER A CA 1
ATOM 2142 C C . SER A 1 276 ? -7.479 -7.173 0.218 1.00 91.19 276 SER A C 1
ATOM 2144 O O . SER A 1 276 ? -7.146 -8.048 -0.582 1.00 91.19 276 SER A O 1
ATOM 2146 N N . TYR A 1 277 ? -8.754 -6.947 0.541 1.00 90.38 277 TYR A N 1
ATOM 2147 C CA . TYR A 1 277 ? -9.849 -7.724 -0.013 1.00 90.38 277 TYR A CA 1
ATOM 2148 C C . TYR A 1 277 ? -10.083 -7.415 -1.490 1.00 90.38 277 TYR A C 1
ATOM 2150 O O . TYR A 1 277 ? -10.240 -8.336 -2.290 1.00 90.38 277 TYR A O 1
ATOM 2158 N N . VAL A 1 278 ? -10.076 -6.130 -1.856 1.00 91.25 278 VAL A N 1
ATOM 2159 C CA . VAL A 1 278 ? -10.219 -5.696 -3.251 1.00 91.25 278 VAL A CA 1
ATOM 2160 C C . VAL A 1 278 ? -9.088 -6.285 -4.096 1.00 91.25 278 VAL A C 1
ATOM 2162 O O . VAL A 1 278 ? -9.359 -6.945 -5.091 1.00 91.25 278 VAL A O 1
ATOM 2165 N N . LEU A 1 279 ? -7.835 -6.170 -3.656 1.00 90.56 279 LEU A N 1
ATOM 2166 C CA . LEU A 1 279 ? -6.684 -6.717 -4.381 1.00 90.56 279 LEU A CA 1
ATOM 2167 C C . LEU A 1 279 ? -6.714 -8.240 -4.503 1.00 90.56 279 LEU A C 1
ATOM 2169 O O . LEU A 1 279 ? -6.321 -8.774 -5.533 1.00 90.56 279 LEU A O 1
ATOM 2173 N N . LYS A 1 280 ? -7.212 -8.949 -3.485 1.00 90.25 280 LYS A N 1
ATOM 2174 C CA . LYS A 1 280 ? -7.401 -10.401 -3.570 1.00 90.25 280 LYS A CA 1
ATOM 2175 C C . LYS A 1 280 ? -8.496 -10.781 -4.566 1.00 90.25 280 LYS A C 1
ATOM 2177 O O . LYS A 1 280 ? -8.374 -11.800 -5.233 1.00 90.25 280 LYS A O 1
ATOM 2182 N N . ARG A 1 281 ? -9.560 -9.979 -4.668 1.00 90.06 281 ARG A N 1
ATOM 2183 C CA . ARG A 1 281 ? -10.645 -10.195 -5.634 1.00 90.06 281 ARG A CA 1
ATOM 2184 C C . ARG A 1 281 ? -10.197 -9.939 -7.073 1.00 90.06 281 ARG A C 1
ATOM 2186 O O . ARG A 1 281 ? -10.615 -10.676 -7.952 1.00 90.06 281 ARG A O 1
ATOM 2193 N N . TYR A 1 282 ? -9.365 -8.925 -7.285 1.00 88.62 282 TYR A N 1
ATOM 2194 C CA . TYR A 1 282 ? -8.877 -8.509 -8.602 1.00 88.62 282 TYR A CA 1
ATOM 2195 C C . TYR A 1 282 ? -7.445 -8.977 -8.887 1.00 88.62 282 TYR A C 1
ATOM 2197 O O . TYR A 1 282 ? -6.737 -8.384 -9.692 1.00 88.62 282 TYR A O 1
ATOM 2205 N N . SER A 1 283 ? -6.975 -10.039 -8.226 1.00 86.62 283 SER A N 1
ATOM 2206 C CA . SER A 1 283 ? -5.600 -10.515 -8.410 1.00 86.62 283 SER A CA 1
ATOM 2207 C C . SER A 1 283 ? -5.316 -10.976 -9.842 1.00 86.62 283 SER A C 1
ATOM 2209 O O . SER A 1 283 ? -4.167 -10.954 -10.263 1.00 86.62 283 SER A O 1
ATOM 2211 N N . GLU A 1 284 ? -6.354 -11.395 -10.570 1.00 87.06 284 GLU A N 1
ATOM 2212 C CA . GLU A 1 284 ? -6.275 -11.820 -11.971 1.00 87.06 284 GLU A CA 1
ATOM 2213 C C . GLU A 1 284 ? -5.874 -10.695 -12.932 1.00 87.06 284 GLU A C 1
ATOM 2215 O O . GLU A 1 284 ? -5.186 -10.966 -13.910 1.00 87.06 284 GLU A O 1
ATOM 2220 N N . ASP A 1 285 ? -6.197 -9.438 -12.614 1.00 83.69 285 ASP A N 1
ATOM 2221 C CA . ASP A 1 285 ? -5.866 -8.278 -13.454 1.00 83.69 285 ASP A CA 1
ATOM 2222 C C . ASP A 1 285 ? -4.369 -7.906 -13.403 1.00 83.69 285 ASP A C 1
ATOM 2224 O O . ASP A 1 285 ? -3.915 -7.024 -14.135 1.00 83.69 285 ASP A O 1
ATOM 2228 N N . PHE A 1 286 ? -3.594 -8.554 -12.524 1.00 79.44 286 PHE A N 1
ATOM 2229 C CA . PHE A 1 286 ? -2.172 -8.279 -12.290 1.00 79.44 286 PHE A CA 1
ATOM 2230 C C . PHE A 1 286 ? -1.234 -9.421 -12.727 1.00 79.44 286 PHE A C 1
ATOM 2232 O O . PHE A 1 286 ? -0.044 -9.372 -12.398 1.00 79.44 286 PHE A O 1
ATOM 2239 N N . ILE A 1 287 ? -1.749 -10.448 -13.417 1.00 75.56 287 ILE A N 1
ATOM 2240 C CA . ILE A 1 287 ? -0.994 -11.635 -13.870 1.00 75.56 287 ILE A CA 1
ATOM 2241 C C . ILE A 1 287 ? -0.734 -11.581 -15.376 1.00 75.56 287 ILE A C 1
ATOM 2243 O O . ILE A 1 287 ? -1.663 -11.226 -16.132 1.00 75.56 287 ILE A O 1
#

Secondary structure (DSSP, 8-state):
--HHHHHHHHHHHHHHHHHHHHHHHHHHHHHGGG-----TT-SSSHHHHHHHHHHHT-HHHHHHHHHHHHHHHTSTTS-HHHHHHHHHHHHHHHHHHHHHHHHHHHHTTTTTSS-SS---------------------------SEEEEEETTHHHHS-HHHHHHHHHHHHHHHHHHH-----PPEEEEETT--STTEEEEEETTEEEEEEE--TTEEEE-S-HHHHHHTT--EEEE---STTS-EEEEEGGGHHHHHHTT--EE-HHHHHHHHHHHHHHHTGGGG-

Mean predicted aligned error: 19.18 Å

Foldseek 3Di:
DPPVVVVVVVVCVVPVVVVVVVVVVVVVVVVVPPDPDDDPPPPDPDPVVVVVVVVLVCLVVLLVQLVVLCVVLPDPPDPNVVSPVSSCVSNVSSVVSVVVVVVVVVVCVVVVVPDDADDDDDDDDDDDDPPPDPDPDPPVPPQDQKEKEWEQVVVVVDDPVVLVVLLSVLQVVCCVVPVFNDHDYHYHHDNVPPDAQKMFIAGSNHTDAIDGDDGQKWWAFDDPVVCVVLVFDWDWDDDRAPPTTGTIGGNVCVVVCVVVVGDIGDPSRVVSNRVSVSCVVCVVVRD

Nearest PDB structures (foldseek):
  6wa6-assembly1_I  TM=9.034E-01  e=3.823E-13  Chlamydia pneumoniae
  6wa6-assembly1_H  TM=9.035E-01  e=4.862E-13  Chlamydia pneumoniae
  6wa6-assembly1_G  TM=8.898E-01  e=1.823E-12  Chlamydia pneumoniae
  6wa6-assembly1_F  TM=8.782E-01  e=4.767E-12  Chlamydia pneumoniae
  6wa9-assembly1_E  TM=8.884E-01  e=5.709E-12  Chlamydia pneumoniae

Sequence (287 aa):
MHVNSIITIGDGLITQNPALLIALTAGIIVTRVTTDNPTEDSASADLASDISGQIGAQPRALLVASGLMLVFGLIPGFPTPVFVLLSIVTGGGGLFLLYSIKQKEARKTEDHLSASLPFNASPDEDGNPPSGKLTEQEEFTLSVPLLIDIEADVQEHLDTKTLNSELFKVRRALYLDLGVPFPGIYLRFNANITNSGDYSILMQEVPVAHGNLKYGYMLYSDNKEQLEILNIPFEQERPFLPSRETLWVNNRYKEQLNKANLSYMELPKILTFHLSYVLKRYSEDFI